Protein 3QP1 (pdb70)

Nearest PDB structures (foldseek):
  3qp1-assembly1_A  TM=1.006E+00  e=4.972E-38  Chromobacterium violaceum
  3qp5-assembly1_A  TM=9.896E-01  e=3.415E-33  Chromobacterium violaceum
  3qp5-assembly2_D  TM=9.762E-01  e=1.235E-32  Chromobacterium violaceum
  3qp8-assembly1_A  TM=9.718E-01  e=2.142E-32  Chromobacterium violaceum
  3qp5-assembly2_C  TM=9.720E-01  e=9.302E-32  Chromobacterium violaceum

B-factor: mean 29.39, std 9.26, range [12.84, 68.56]

Radius of gyration: 15.51 Å; Cα contacts (8 Å, |Δi|>4): 290; chains: 1; bounding box: 42×34×37 Å

InterPro domains:
  IPR000792 Transcription regulator LuxR, C-terminal [PF00196] (197-250)
  IPR000792 Transcription regulator LuxR, C-terminal [PR00038] (198-212)
  IPR000792 Transcription regulator LuxR, C-terminal [PR00038] (212-228)
  IPR000792 Transcription regulator LuxR, C-terminal [PR00038] (228-240)
  IPR000792 Transcription regulator LuxR, C-terminal [PS00622] (212-239)
  IPR000792 Transcription regulator LuxR, C-terminal [PS50043] (191-256)
  IPR000792 Transcription regulator LuxR, C-terminal [SM00421] (195-252)
  IPR000792 Transcription regulator LuxR, C-terminal [cd06170] (198-251)
  IPR005143 Transcription factor LuxR-like, autoinducer-binding domain [PF03472] (37-181)
  IPR016032 Signal transduction response regulator, C-terminal effector [SSF46894] (180-255)
  IPR036388 Winged helix-like DNA-binding domain superfamily [G3DSA:1.10.10.10] (194-265)
  IPR036693 Transcription factor LuxR-like, autoinducer-binding domain superfamily [G3DSA:3.30.450.80] (5-187)
  IPR036693 Transcription factor LuxR-like, autoinducer-binding domain superfamily [SSF75516] (22-187)

Organism: Chromobacterium violaceum (NCBI:txid536)

Sequence (178 aa):
MRPLPAGLTASQQWTLLEWIHMAGHIETENELKAFLDQVLSQAPSERLLLALGRLNNQNQIQRLERVLNVSYPSDWLDQYMKENYAQHDPILRIHLGQGPVMWEERFNRAKGAEEKRFIAEATQNGMGSGITFSAASERNNIGSILSIAGREPGRNAALVAMLNCLTPHLHQAAIRVA

Solvent-accessible surface area: 9533 Å² total; per-residue (Å²): 225,60,112,123,29,105,79,18,76,85,78,51,100,152,25,8,98,82,6,41,120,81,0,47,118,7,99,61,94,125,78,5,73,61,7,0,63,90,1,29,81,103,14,61,17,146,70,0,14,4,3,4,0,74,5,44,150,114,33,36,23,126,145,63,62,112,70,22,42,18,33,25,43,76,116,9,32,91,49,26,134,169,88,78,20,30,103,50,11,12,10,24,94,3,70,1,39,146,29,53,13,59,10,76,110,82,16,130,189,21,183,29,76,80,36,120,149,6,28,58,50,1,78,147,48,48,4,14,14,8,1,1,0,3,4,37,23,98,184,46,53,10,0,0,5,0,4,0,4,26,139,88,0,23,156,61,83,25,8,26,30,9,1,26,8,0,0,36,66,0,5,97,0,8,36,97,28,62

CATH classification: 3.30.450.80

Secondary structure (DSSP, 8-state):
-PPPPSS--HHHHHHHHHHHHHHTT--SHHHHHHHHHHHHTTSS-SEEEEEEEEE-TTS-EEEEEEEEESSS-HHHHHHHHHTTGGGT-GGGGS-TTS--EEHHHHHHT--SHHHHHHHHHHHHTT-SSEEEEEEEETTTTEEEEEEEESSTGGG-HHHHHHHHHHHHHHHHHHHHH-

Foldseek 3Di:
DDDADPDDDPVLVVVLVVLLVQLLVFQAPVSLLVSVLVLCVVAPFQWKKKWKAFADPQQAGPGTDDIGGNGDPPVVVVCCVVVVCCVQAQVSGDRFPPAKDWQLVSLVPDDDPSNVVSLVVCVVSQQNTWIKAKDADVVRRMMMIMITGDDRRVVPVSNRSSVNVSRVSSGVSVVSHD

Structure (mmCIF, N/CA/C/O backbone):
data_3QP1
#
_entry.id   3QP1
#
_cell.length_a   55.543
_cell.length_b   55.973
_cell.length_c   125.223
_cell.angle_alpha   90.00
_cell.angle_beta   90.00
_cell.angle_gamma   90.00
#
_symmetry.space_group_name_H-M   'I 2 2 2'
#
loop_
_entity.id
_entity.type
_entity.pdbx_description
1 polymer 'CviR transcriptional regulator'
2 non-polymer N-[(3S)-2-oxotetrahydrofuran-3-yl]hexanamide
3 water water
#
loop_
_atom_site.group_PDB
_atom_site.id
_atom_site.type_symbol
_atom_site.label_atom_id
_atom_site.label_alt_id
_atom_site.label_comp_id
_atom_site.label_asym_id
_atom_site.label_entity_id
_atom_site.label_seq_id
_atom_site.pdbx_PDB_ins_code
_atom_site.Cartn_x
_atom_site.Cartn_y
_atom_site.Cartn_z
_atom_site.occupancy
_atom_site.B_iso_or_equiv
_atom_site.auth_seq_id
_atom_site.auth_comp_id
_atom_site.auth_asym_id
_atom_site.auth_atom_id
_atom_site.pdbx_PDB_model_num
ATOM 1 N N . MET A 1 4 ? 10.706 35.789 43.581 1.00 30.63 9 MET A N 1
ATOM 2 C CA . MET A 1 4 ? 9.921 34.915 42.658 1.00 30.06 9 MET A CA 1
ATOM 3 C C . MET A 1 4 ? 10.695 34.605 41.391 1.00 29.00 9 MET A C 1
ATOM 4 O O . MET A 1 4 ? 10.991 35.503 40.584 1.00 28.96 9 MET A O 1
ATOM 9 N N . ARG A 1 5 ? 11.028 33.328 41.215 1.00 27.40 10 ARG A N 1
ATOM 10 C CA . ARG A 1 5 ? 11.766 32.902 40.039 1.00 26.88 10 ARG A CA 1
ATOM 11 C C . ARG A 1 5 ? 10.904 33.070 38.772 1.00 27.48 10 ARG A C 1
ATOM 12 O O . ARG A 1 5 ? 9.697 32.805 38.771 1.00 26.83 10 ARG A O 1
ATOM 20 N N . PRO A 1 6 ? 11.522 33.543 37.685 1.00 28.09 11 PRO A N 1
ATOM 21 C CA . PRO A 1 6 ? 10.777 33.772 36.453 1.00 28.84 11 PRO A CA 1
ATOM 22 C C . PRO A 1 6 ? 10.289 32.467 35.824 1.00 28.03 11 PRO A C 1
ATOM 23 O O . PRO A 1 6 ? 10.962 31.437 35.917 1.00 28.45 11 PRO A O 1
ATOM 27 N N . LEU A 1 7 ? 9.114 32.515 35.206 1.00 28.14 12 LEU A N 1
ATOM 28 C CA . LEU A 1 7 ? 8.614 31.379 34.429 1.00 28.24 12 LEU A CA 1
ATOM 29 C C . LEU A 1 7 ? 9.508 31.150 33.221 1.00 29.58 12 LEU A C 1
ATOM 30 O O . LEU A 1 7 ? 10.129 32.101 32.737 1.00 30.75 12 LEU A O 1
ATOM 35 N N . PRO A 1 8 ? 9.584 29.895 32.741 1.00 29.47 13 PRO A N 1
ATOM 36 C CA . PRO A 1 8 ? 10.485 29.501 31.652 1.00 30.89 13 PRO A CA 1
ATOM 37 C C . PRO A 1 8 ? 10.076 30.096 30.320 1.00 32.06 13 PRO A C 1
ATOM 38 O O . PRO A 1 8 ? 8.893 30.243 30.051 1.00 31.96 13 PRO A O 1
ATOM 42 N N . ALA A 1 9 ? 11.056 30.427 29.486 1.00 34.18 14 ALA A N 1
ATOM 43 C CA . ALA A 1 9 ? 10.757 30.747 28.096 1.00 35.40 14 ALA A CA 1
ATOM 44 C C . ALA A 1 9 ? 10.928 29.491 27.242 1.00 35.69 14 ALA A C 1
ATOM 45 O O . ALA A 1 9 ? 11.672 28.570 27.603 1.00 36.51 14 ALA A O 1
ATOM 47 N N . GLY A 1 10 ? 10.218 29.453 26.118 1.00 36.28 15 GLY A N 1
ATOM 48 C CA . GLY A 1 10 ? 10.428 28.416 25.120 1.00 35.93 15 GLY A CA 1
ATOM 49 C C . GLY A 1 10 ? 9.684 27.111 25.329 1.00 34.80 15 GLY A C 1
ATOM 50 O O . GLY A 1 10 ? 9.914 26.149 24.606 1.00 35.50 15 GLY A O 1
ATOM 51 N N . LEU A 1 11 ? 8.778 27.071 26.301 1.00 32.64 16 LEU A N 1
ATOM 52 C CA . LEU A 1 11 ? 7.930 25.893 26.475 1.00 31.71 16 LEU A CA 1
ATOM 53 C C . LEU A 1 11 ? 6.930 25.764 25.324 1.00 31.58 16 LEU A C 1
ATOM 54 O O . LEU A 1 11 ? 6.400 26.762 24.828 1.00 31.60 16 LEU A O 1
ATOM 59 N N . THR A 1 12 ? 6.657 24.535 24.903 1.00 31.22 17 THR A N 1
ATOM 60 C CA . THR A 1 12 ? 5.557 24.293 23.964 1.00 30.47 17 THR A CA 1
ATOM 61 C C . THR A 1 12 ? 4.249 24.483 24.706 1.00 29.39 17 THR A C 1
ATOM 62 O O . THR A 1 12 ? 4.250 24.475 25.923 1.00 27.73 17 THR A O 1
ATOM 66 N N . ALA A 1 13 ? 3.137 24.646 23.989 1.00 28.44 18 ALA A N 1
ATOM 67 C CA . ALA A 1 13 ? 1.810 24.745 24.597 1.00 28.33 18 ALA A CA 1
ATOM 68 C C . ALA A 1 13 ? 1.502 23.570 25.517 1.00 27.55 18 ALA A C 1
ATOM 69 O O . ALA A 1 13 ? 0.820 23.729 26.523 1.00 27.80 18 ALA A O 1
ATOM 71 N N . SER A 1 14 ? 1.983 22.382 25.154 1.00 28.27 19 SER A N 1
ATOM 72 C CA . SER A 1 14 ? 1.761 21.198 25.970 1.00 27.94 19 SER A CA 1
ATOM 73 C C . SER A 1 14 ? 2.528 21.299 27.287 1.00 26.85 19 SER A C 1
ATOM 74 O O . SER A 1 14 ? 1.986 20.956 28.334 1.00 25.79 19 SER A O 1
ATOM 77 N N . GLN A 1 15 ? 3.779 21.760 27.207 1.00 25.75 20 GLN A N 1
ATOM 78 C CA . GLN A 1 15 ? 4.637 21.901 28.389 1.00 25.81 20 GLN A CA 1
ATOM 79 C C . GLN A 1 15 ? 4.094 23.011 29.270 1.00 24.33 20 GLN A C 1
ATOM 80 O O . GLN A 1 15 ? 4.076 22.868 30.500 1.00 23.41 20 GLN A O 1
ATOM 86 N N . GLN A 1 16 ? 3.638 24.100 28.649 1.00 24.12 21 GLN A N 1
ATOM 87 C CA . GLN A 1 16 ? 3.021 25.213 29.388 1.00 24.04 21 GLN A CA 1
ATOM 88 C C . GLN A 1 16 ? 1.792 24.718 30.141 1.00 23.96 21 GLN A C 1
ATOM 89 O O . GLN A 1 16 ? 1.566 25.046 31.315 1.00 22.77 21 GLN A O 1
ATOM 95 N N . TRP A 1 17 ? 0.976 23.912 29.474 1.00 23.30 22 TRP A N 1
ATOM 96 C CA . TRP A 1 17 ? -0.206 23.368 30.121 1.00 24.08 22 TRP A CA 1
ATOM 97 C C . TRP A 1 17 ? 0.140 22.423 31.275 1.00 22.43 22 TRP A C 1
ATOM 98 O O . TRP A 1 17 ? -0.504 22.447 32.330 1.00 21.83 22 TRP A O 1
ATOM 109 N N . THR A 1 18 ? 1.133 21.560 31.075 1.00 22.16 23 THR A N 1
ATOM 110 C CA . THR A 1 18 ? 1.598 20.681 32.142 1.00 20.88 23 THR A CA 1
ATOM 111 C C . THR A 1 18 ? 2.016 21.483 33.393 1.00 20.24 23 THR A C 1
ATOM 112 O O . THR A 1 18 ? 1.585 21.173 34.499 1.00 20.41 23 THR A O 1
ATOM 116 N N . LEU A 1 19 ? 2.815 22.522 33.170 1.00 20.19 24 LEU A N 1
ATOM 117 C CA . LEU A 1 19 ? 3.278 23.365 34.268 1.00 18.73 24 LEU A CA 1
ATOM 118 C C . LEU A 1 19 ? 2.093 24.045 34.960 1.00 17.97 24 LEU A C 1
ATOM 119 O O . LEU A 1 19 ? 2.034 24.116 36.197 1.00 17.82 24 LEU A O 1
ATOM 124 N N . LEU A 1 20 ? 1.160 24.565 34.173 1.00 18.55 25 LEU A N 1
ATOM 125 C CA . LEU A 1 20 ? -0.021 25.166 34.741 1.00 18.28 25 LEU A CA 1
ATOM 126 C C . LEU A 1 20 ? -0.804 24.149 35.586 1.00 18.14 25 LEU A C 1
ATOM 127 O O . LEU A 1 20 ? -1.197 24.441 36.702 1.00 16.66 25 LEU A O 1
ATOM 132 N N . GLU A 1 21 ? -1.023 22.936 35.054 1.00 17.81 26 GLU A N 1
ATOM 133 C CA . GLU A 1 21 ? -1.695 21.888 35.815 1.00 19.30 26 GLU A CA 1
ATOM 134 C C . GLU A 1 21 ? -0.944 21.587 37.108 1.00 18.07 26 GLU A C 1
ATOM 135 O O . GLU A 1 21 ? -1.557 21.391 38.144 1.00 18.59 26 GLU A O 1
ATOM 141 N N . TRP A 1 22 ? 0.380 21.483 37.020 1.00 17.63 27 TRP A N 1
ATOM 142 C CA . TRP A 1 22 ? 1.199 21.177 38.203 1.00 18.19 27 TRP A CA 1
ATOM 143 C C . TRP A 1 22 ? 1.061 22.252 39.280 1.00 16.49 27 TRP A C 1
ATOM 144 O O . TRP A 1 22 ? 0.827 21.942 40.439 1.00 16.89 27 TRP A O 1
ATOM 155 N N . ILE A 1 23 ? 1.178 23.531 38.914 1.00 16.24 28 ILE A N 1
ATOM 156 C CA . ILE A 1 23 ? 1.108 24.553 39.951 1.00 16.19 28 ILE A CA 1
ATOM 157 C C . ILE A 1 23 ? -0.323 24.681 40.475 1.00 16.10 28 ILE A C 1
ATOM 158 O O . ILE A 1 23 ? -0.541 24.906 41.662 1.00 16.17 28 ILE A O 1
ATOM 163 N N . HIS A 1 24 ? -1.307 24.487 39.593 1.00 15.98 29 HIS A N 1
ATOM 164 C CA . HIS A 1 24 ? -2.685 24.506 40.033 1.00 16.44 29 HIS A CA 1
ATOM 165 C C . HIS A 1 24 ? -2.934 23.392 41.029 1.00 16.70 29 HIS A C 1
ATOM 166 O O . HIS A 1 24 ? -3.502 23.635 42.081 1.00 17.50 29 HIS A O 1
ATOM 173 N N . MET A 1 25 ? -2.491 22.163 40.705 1.00 17.20 30 MET A N 1
ATOM 174 C CA . MET A 1 25 ? -2.676 21.025 41.587 1.00 20.56 30 MET A CA 1
ATOM 175 C C . MET A 1 25 ? -1.931 21.239 42.910 1.00 18.56 30 MET A C 1
ATOM 176 O O . MET A 1 25 ? -2.461 20.969 43.986 1.00 18.99 30 MET A O 1
ATOM 181 N N . ALA A 1 26 ? -0.716 21.760 42.808 1.00 17.94 31 ALA A N 1
ATOM 182 C CA . ALA A 1 26 ? 0.109 21.929 44.018 1.00 18.11 31 ALA A CA 1
ATOM 183 C C . ALA A 1 26 ? -0.602 22.841 45.022 1.00 17.90 31 ALA A C 1
ATOM 184 O O . ALA A 1 26 ? -0.562 22.632 46.234 1.00 18.41 31 ALA A O 1
ATOM 186 N N . GLY A 1 27 ? -1.279 23.883 44.527 1.00 16.86 32 GLY A N 1
ATOM 187 C CA . GLY A 1 27 ? -1.960 24.786 45.429 1.00 17.01 32 GLY A CA 1
ATOM 188 C C . GLY A 1 27 ? -3.187 24.244 46.115 1.00 17.36 32 GLY A C 1
ATOM 189 O O . GLY A 1 27 ? -3.760 24.926 46.962 1.00 19.37 32 GLY A O 1
ATOM 190 N N . HIS A 1 28 ? -3.594 23.028 45.736 1.00 18.86 33 HIS A N 1
ATOM 191 C CA . HIS A 1 28 ? -4.731 22.354 46.363 1.00 19.92 33 HIS A CA 1
ATOM 192 C C . HIS A 1 28 ? -4.302 21.227 47.310 1.00 21.89 33 HIS A C 1
ATOM 193 O O . HIS A 1 28 ? -5.151 20.601 47.945 1.00 23.99 33 HIS A O 1
ATOM 200 N N . ILE A 1 29 ? -2.999 21.002 47.422 1.00 22.78 34 ILE A N 1
ATOM 201 C CA . ILE A 1 29 ? -2.491 19.954 48.298 1.00 24.67 34 ILE A CA 1
ATOM 202 C C . ILE A 1 29 ? -2.597 20.348 49.755 1.00 26.18 34 ILE A C 1
ATOM 203 O O . ILE A 1 29 ? -2.103 21.408 50.166 1.00 25.83 34 ILE A O 1
ATOM 208 N N . GLU A 1 30 ? -3.242 19.474 50.533 1.00 29.12 35 GLU A N 1
ATOM 209 C CA . GLU A 1 30 ? -3.468 19.718 51.950 1.00 32.12 35 GLU A CA 1
ATOM 210 C C . GLU A 1 30 ? -2.912 18.610 52.842 1.00 33.40 35 GLU A C 1
ATOM 211 O O . GLU A 1 30 ? -2.621 18.861 54.014 1.00 34.83 35 GLU A O 1
ATOM 217 N N . THR A 1 31 ? -2.756 17.408 52.285 1.00 34.74 36 THR A N 1
ATOM 218 C CA . THR A 1 31 ? -2.328 16.237 53.058 1.00 35.93 36 THR A CA 1
ATOM 219 C C . THR A 1 31 ? -1.082 15.554 52.502 1.00 36.19 36 THR A C 1
ATOM 220 O O . THR A 1 31 ? -0.762 15.687 51.322 1.00 35.94 36 THR A O 1
ATOM 224 N N . GLU A 1 32 ? -0.391 14.798 53.359 1.00 36.69 37 GLU A N 1
ATOM 225 C CA . GLU A 1 32 ? 0.783 14.035 52.941 1.00 37.74 37 GLU A CA 1
ATOM 226 C C . GLU A 1 32 ? 0.416 13.039 51.845 1.00 37.58 37 GLU A C 1
ATOM 227 O O . GLU A 1 32 ? 1.175 12.852 50.893 1.00 37.26 37 GLU A O 1
ATOM 233 N N . ASN A 1 33 ? -0.751 12.410 51.995 1.00 38.68 38 ASN A N 1
ATOM 234 C CA . ASN A 1 33 ? -1.314 11.522 50.977 1.00 39.48 38 ASN A CA 1
ATOM 235 C C . ASN A 1 33 ? -1.408 12.195 49.601 1.00 38.51 38 ASN A C 1
ATOM 236 O O . ASN A 1 33 ? -0.909 11.660 48.606 1.00 38.74 38 ASN A O 1
ATOM 241 N N . GLU A 1 34 ? -2.044 13.365 49.566 1.00 37.48 39 GLU A N 1
ATOM 242 C CA . GLU A 1 34 ? -2.182 14.162 48.342 1.00 36.22 39 GLU A CA 1
ATOM 243 C C . GLU A 1 34 ? -0.819 14.586 47.797 1.00 34.27 39 GLU A C 1
ATOM 244 O O . GLU A 1 34 ? -0.596 14.571 46.584 1.00 33.86 39 GLU A O 1
ATOM 250 N N . LEU A 1 35 ? 0.093 14.941 48.698 1.00 32.83 40 LEU A N 1
ATOM 251 C CA . LEU A 1 35 ? 1.423 15.372 48.298 1.00 31.15 40 LEU A CA 1
ATOM 252 C C . LEU A 1 35 ? 2.205 14.242 47.627 1.00 30.73 40 LEU A C 1
ATOM 253 O O . LEU A 1 35 ? 2.829 14.432 46.588 1.00 28.47 40 LEU A O 1
ATOM 258 N N . LYS A 1 36 ? 2.181 13.054 48.236 1.00 31.96 41 LYS A N 1
ATOM 259 C CA . LYS A 1 36 ? 2.818 11.897 47.629 1.00 33.17 41 LYS A CA 1
ATOM 260 C C . LYS A 1 36 ? 2.181 11.533 46.289 1.00 32.85 41 LYS A C 1
ATOM 261 O O . LYS A 1 36 ? 2.892 11.264 45.316 1.00 33.78 41 LYS A O 1
ATOM 267 N N . ALA A 1 37 ? 0.852 11.530 46.245 1.00 33.19 42 ALA A N 1
ATOM 268 C CA . ALA A 1 37 ? 0.125 11.208 45.010 1.00 32.97 42 ALA A CA 1
ATOM 269 C C . ALA A 1 37 ? 0.475 12.192 43.894 1.00 31.89 42 ALA A C 1
ATOM 270 O O . ALA A 1 37 ? 0.630 11.807 42.732 1.00 32.68 42 ALA A O 1
ATOM 272 N N . PHE A 1 38 ? 0.634 13.463 44.252 1.00 30.37 43 PHE A N 1
ATOM 273 C CA . PHE A 1 38 ? 0.973 14.455 43.253 1.00 28.98 43 PHE A CA 1
ATOM 274 C C . PHE A 1 38 ? 2.401 14.272 42.759 1.00 28.10 43 PHE A C 1
ATOM 275 O O . PHE A 1 38 ? 2.657 14.389 41.574 1.00 28.23 43 PHE A O 1
ATOM 283 N N . LEU A 1 39 ? 3.326 13.975 43.672 1.00 27.84 44 LEU A N 1
ATOM 284 C CA . LEU A 1 39 ? 4.714 13.767 43.294 1.00 28.28 44 LEU A CA 1
ATOM 285 C C . LEU A 1 39 ? 4.881 12.523 42.406 1.00 29.54 44 LEU A C 1
ATOM 286 O O . LEU A 1 39 ? 5.725 12.510 41.519 1.00 29.31 44 LEU A O 1
ATOM 291 N N . ASP A 1 40 ? 4.037 11.521 42.638 1.00 31.76 45 ASP A N 1
ATOM 292 C CA . ASP A 1 40 ? 3.977 10.317 41.797 1.00 34.12 45 ASP A CA 1
ATOM 293 C C . ASP A 1 40 ? 3.604 10.720 40.367 1.00 34.48 45 ASP A C 1
ATOM 294 O O . ASP A 1 40 ? 4.198 10.252 39.397 1.00 34.96 45 ASP A O 1
ATOM 299 N N . GLN A 1 41 ? 2.630 11.620 40.262 1.00 34.71 46 GLN A N 1
ATOM 300 C CA . GLN A 1 41 ? 2.184 12.181 38.981 1.00 35.55 46 GLN A CA 1
ATOM 301 C C . GLN A 1 41 ? 3.297 12.953 38.257 1.00 34.48 46 GLN A C 1
ATOM 302 O O . GLN A 1 41 ? 3.524 12.757 37.064 1.00 34.97 46 GLN A O 1
ATOM 308 N N . VAL A 1 42 ? 3.990 13.834 38.983 1.00 32.93 47 VAL A N 1
ATOM 309 C CA . VAL A 1 42 ? 5.107 14.583 38.417 1.00 32.54 47 VAL A CA 1
ATOM 310 C C . VAL A 1 42 ? 6.220 13.634 37.951 1.00 33.69 47 VAL A C 1
ATOM 311 O O . VAL A 1 42 ? 6.781 13.814 36.872 1.00 33.85 47 VAL A O 1
ATOM 315 N N . LEU A 1 43 ? 6.526 12.647 38.788 1.00 34.39 48 LEU A N 1
ATOM 316 C CA . LEU A 1 43 ? 7.534 11.633 38.487 1.00 35.89 48 LEU A CA 1
ATOM 317 C C . LEU A 1 43 ? 7.236 10.940 37.156 1.00 37.06 48 LEU A C 1
ATOM 318 O O . LEU A 1 43 ? 8.148 10.697 36.358 1.00 37.10 48 LEU A O 1
ATOM 323 N N . SER A 1 44 ? 5.955 10.659 36.923 1.00 38.00 49 SER A N 1
ATOM 324 C CA . SER A 1 44 ? 5.495 9.981 35.700 1.00 39.56 49 SER A CA 1
ATOM 325 C C . SER A 1 44 ? 5.767 10.759 34.402 1.00 39.97 49 SER A C 1
ATOM 326 O O . SER A 1 44 ? 5.569 10.228 33.303 1.00 40.42 49 SER A O 1
ATOM 329 N N . GLN A 1 45 ? 6.217 12.010 34.534 1.00 39.60 50 GLN A N 1
ATOM 330 C CA . GLN A 1 45 ? 6.547 12.873 33.396 1.00 40.17 50 GLN A CA 1
ATOM 331 C C . GLN A 1 45 ? 8.048 13.157 33.193 1.00 40.13 50 GLN A C 1
ATOM 332 O O . GLN A 1 45 ? 8.425 13.903 32.277 1.00 40.48 50 GLN A O 1
ATOM 338 N N . ALA A 1 46 ? 8.898 12.583 34.047 1.00 39.82 51 ALA A N 1
ATOM 339 C CA . ALA A 1 46 ? 10.338 12.874 34.029 1.00 39.33 51 ALA A CA 1
ATOM 340 C C . ALA A 1 46 ? 11.157 11.628 33.678 1.00 39.56 51 ALA A C 1
ATOM 341 O O . ALA A 1 46 ? 10.733 10.525 34.005 1.00 40.11 51 ALA A O 1
ATOM 343 N N . PRO A 1 47 ? 12.319 11.797 32.997 1.00 39.73 52 PRO A N 1
ATOM 344 C CA . PRO A 1 47 ? 13.197 10.667 32.659 1.00 40.05 52 PRO A CA 1
ATOM 345 C C . PRO A 1 47 ? 14.060 10.258 33.852 1.00 39.23 52 PRO A C 1
ATOM 346 O O . PRO A 1 47 ? 15.295 10.263 33.794 1.00 39.47 52 PRO A O 1
ATOM 350 N N . SER A 1 48 ? 13.377 9.933 34.939 1.00 38.23 53 SER A N 1
ATOM 351 C CA . SER A 1 48 ? 13.999 9.413 36.130 1.00 37.16 53 SER A CA 1
ATOM 352 C C . SER A 1 48 ? 12.978 8.548 36.820 1.00 36.19 53 SER A C 1
ATOM 353 O O . SER A 1 48 ? 11.781 8.631 36.550 1.00 36.18 53 SER A O 1
ATOM 356 N N . GLU A 1 49 ? 13.448 7.726 37.731 1.00 35.68 54 GLU A N 1
ATOM 357 C CA . GLU A 1 49 ? 12.536 6.952 38.536 1.00 35.37 54 GLU A CA 1
ATOM 358 C C . GLU A 1 49 ? 12.735 7.258 40.016 1.00 32.42 54 GLU A C 1
ATOM 359 O O . GLU A 1 49 ? 12.098 6.619 40.855 1.00 33.03 54 GLU A O 1
ATOM 365 N N . ARG A 1 50 ? 13.615 8.222 40.338 1.00 28.40 55 ARG A N 1
ATOM 366 C CA . ARG A 1 50 ? 14.020 8.435 41.743 1.00 24.80 55 ARG A CA 1
ATOM 367 C C . ARG A 1 50 ? 13.864 9.874 42.212 1.00 23.27 55 ARG A C 1
ATOM 368 O O . ARG A 1 50 ? 14.632 10.766 41.834 1.00 23.12 55 ARG A O 1
ATOM 376 N N . LEU A 1 51 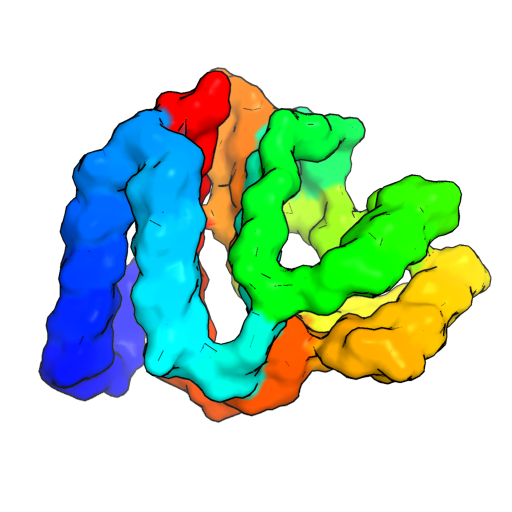? 12.869 10.074 43.062 1.00 21.32 56 LEU A N 1
ATOM 377 C CA . LEU A 1 51 ? 12.496 11.427 43.515 1.00 19.71 56 LEU A CA 1
ATOM 378 C C . LEU A 1 51 ? 12.324 11.466 45.030 1.00 19.54 56 LEU A C 1
ATOM 379 O O . LEU A 1 51 ? 11.797 10.548 45.638 1.00 20.01 56 LEU A O 1
ATOM 384 N N . LEU A 1 52 ? 12.751 12.564 45.643 1.00 19.04 57 LEU A N 1
ATOM 385 C CA . LEU A 1 52 ? 12.567 12.748 47.077 1.00 18.20 57 LEU A CA 1
ATOM 386 C C . LEU A 1 52 ? 12.347 14.227 47.361 1.00 18.22 57 LEU A C 1
ATOM 387 O O . LEU A 1 52 ? 12.956 15.079 46.722 1.00 17.72 57 LEU A O 1
ATOM 392 N N . LEU A 1 53 ? 11.450 14.525 48.303 1.00 17.93 58 LEU A N 1
ATOM 393 C CA . LEU A 1 53 ? 11.216 15.911 48.754 1.00 18.54 58 LEU A CA 1
ATOM 394 C C . LEU A 1 53 ? 11.569 15.987 50.227 1.00 18.08 58 LEU A C 1
ATOM 395 O O . LEU A 1 53 ? 11.222 15.090 50.983 1.00 19.56 58 LEU A O 1
ATOM 400 N N . ALA A 1 54 ? 12.282 17.033 50.637 1.00 17.32 59 ALA A N 1
ATOM 401 C CA . ALA A 1 54 ? 12.558 17.228 52.065 1.00 17.56 59 ALA A CA 1
ATOM 402 C C . ALA A 1 54 ? 12.282 18.648 52.489 1.00 18.08 59 ALA A C 1
ATOM 403 O O . ALA A 1 54 ? 12.456 19.583 51.706 1.00 18.76 59 ALA A O 1
ATOM 405 N N . LEU A 1 55 ? 11.851 18.793 53.742 1.00 19.30 60 LEU A N 1
ATOM 406 C CA . LEU A 1 55 ? 11.609 20.106 54.345 1.00 19.99 60 LEU A CA 1
ATOM 407 C C . LEU A 1 55 ? 12.537 20.279 55.531 1.00 19.60 60 LEU A C 1
ATOM 408 O O . LEU A 1 55 ? 12.731 19.358 56.314 1.00 20.62 60 LEU A O 1
ATOM 413 N N . GLY A 1 56 ? 13.128 21.463 55.658 1.00 19.07 61 GLY A N 1
ATOM 414 C CA . GLY A 1 56 ? 14.155 21.664 56.674 1.00 19.94 61 GLY A CA 1
ATOM 415 C C . GLY A 1 56 ? 14.103 23.056 57.294 1.00 18.73 61 GLY A C 1
ATOM 416 O O . GLY A 1 56 ? 13.693 24.023 56.662 1.00 19.45 61 GLY A O 1
ATOM 417 N N . ARG A 1 57 ? 14.512 23.137 58.553 1.00 19.06 62 ARG A N 1
ATOM 418 C CA . ARG A 1 57 ? 14.736 24.424 59.200 1.00 19.52 62 ARG A CA 1
ATOM 419 C C . ARG A 1 57 ? 16.123 24.901 58.769 1.00 18.99 62 ARG A C 1
ATOM 420 O O . ARG A 1 57 ? 17.047 24.096 58.680 1.00 18.57 62 ARG A O 1
ATOM 428 N N . LEU A 1 58 ? 16.261 26.204 58.537 1.00 19.15 63 LEU A N 1
ATOM 429 C CA . LEU A 1 58 ? 17.492 26.717 57.922 1.00 19.49 63 LEU A CA 1
ATOM 430 C C . LEU A 1 58 ? 18.338 27.540 58.869 1.00 19.70 63 LEU A C 1
ATOM 431 O O . LEU A 1 58 ? 17.818 28.142 59.818 1.00 21.06 63 LEU A O 1
ATOM 436 N N . ASN A 1 59 ? 19.640 27.580 58.578 1.00 19.51 64 ASN A N 1
ATOM 437 C CA . ASN A 1 59 ? 20.530 28.505 59.287 1.00 20.80 64 ASN A CA 1
ATOM 438 C C . ASN A 1 59 ? 20.458 29.881 58.632 1.00 20.86 64 ASN A C 1
ATOM 439 O O . ASN A 1 59 ? 19.632 30.112 57.736 1.00 21.09 64 ASN A O 1
ATOM 444 N N . ASN A 1 60 ? 21.320 30.809 59.057 1.00 22.39 65 ASN A N 1
ATOM 445 C CA . ASN A 1 60 ? 21.234 32.170 58.528 1.00 23.94 65 ASN A CA 1
ATOM 446 C C . ASN A 1 60 ? 21.726 32.322 57.088 1.00 24.63 65 ASN A C 1
ATOM 447 O O . ASN A 1 60 ? 21.543 33.384 56.469 1.00 26.25 65 ASN A O 1
ATOM 452 N N . GLN A 1 61 ? 22.286 31.244 56.547 1.00 23.12 66 GLN A N 1
ATOM 453 C CA . GLN A 1 61 ? 22.764 31.218 55.164 1.00 23.06 66 GLN A CA 1
ATOM 454 C C . GLN A 1 61 ? 21.854 30.337 54.308 1.00 22.12 66 GLN A C 1
ATOM 455 O O . GLN A 1 61 ? 22.244 29.907 53.232 1.00 21.10 66 GLN A O 1
ATOM 461 N N . ASN A 1 62 ? 20.650 30.064 54.803 1.00 20.38 67 ASN A N 1
ATOM 462 C CA . ASN A 1 62 ? 19.646 29.298 54.057 1.00 20.05 67 ASN A CA 1
ATOM 463 C C . ASN A 1 62 ? 20.067 27.843 53.786 1.00 19.25 67 ASN A C 1
ATOM 464 O O . ASN A 1 62 ? 19.584 27.224 52.852 1.00 18.95 67 ASN A O 1
ATOM 469 N N . GLN A 1 63 ? 20.952 27.302 54.617 1.00 19.05 68 GLN A N 1
ATOM 470 C CA . GLN A 1 63 ? 21.279 25.882 54.545 1.00 18.90 68 GLN A CA 1
ATOM 471 C C . GLN A 1 63 ? 20.455 25.124 55.567 1.00 18.98 68 GLN A C 1
ATOM 472 O O . GLN A 1 63 ? 20.145 25.646 56.646 1.00 19.60 68 GLN A O 1
ATOM 478 N N . ILE A 1 64 ? 20.097 23.889 55.243 1.00 19.60 69 ILE A N 1
ATOM 479 C CA . ILE A 1 64 ? 19.325 23.058 56.169 1.00 19.68 69 ILE A CA 1
ATOM 480 C C . ILE A 1 64 ? 20.148 22.763 57.423 1.00 20.71 69 ILE A C 1
ATOM 481 O O . ILE A 1 64 ? 21.275 22.249 57.321 1.00 21.76 69 ILE A O 1
ATOM 486 N N . GLN A 1 65 ? 19.604 23.102 58.592 1.00 21.49 70 GLN A N 1
ATOM 487 C CA . GLN A 1 65 ? 20.274 22.768 59.856 1.00 23.50 70 GLN A CA 1
ATOM 488 C C . GLN A 1 65 ? 19.558 21.633 60.574 1.00 24.29 70 GLN A C 1
ATOM 489 O O . GLN A 1 65 ? 20.142 20.966 61.432 1.00 24.44 70 GLN A O 1
ATOM 495 N N . ARG A 1 66 ? 18.292 21.413 60.220 1.00 24.86 71 ARG A N 1
ATOM 496 C CA . ARG A 1 66 ? 17.506 20.325 60.791 1.00 26.99 71 ARG A CA 1
ATOM 497 C C . ARG A 1 66 ? 16.491 19.856 59.767 1.00 25.93 71 ARG A C 1
ATOM 498 O O . ARG A 1 66 ? 15.794 20.667 59.194 1.00 24.68 71 ARG A O 1
ATOM 506 N N . LEU A 1 67 ? 16.414 18.547 59.535 1.00 27.16 72 LEU A N 1
ATOM 507 C CA . LEU A 1 67 ? 15.374 17.996 58.657 1.00 28.14 72 LEU A CA 1
ATOM 508 C C . LEU A 1 67 ? 14.058 17.850 59.418 1.00 28.59 72 LEU A C 1
ATOM 509 O O . LEU A 1 67 ? 14.020 17.258 60.509 1.00 30.65 72 LEU A O 1
ATOM 514 N N . GLU A 1 68 ? 12.994 18.423 58.873 1.00 28.58 73 GLU A N 1
ATOM 515 C CA . GLU A 1 68 ? 11.669 18.406 59.516 1.00 29.21 73 GLU A CA 1
ATOM 516 C C . GLU A 1 68 ? 10.812 17.269 58.965 1.00 28.57 73 GLU A C 1
ATOM 517 O O . GLU A 1 68 ? 10.037 16.649 59.699 1.00 29.09 73 GLU A O 1
ATOM 523 N N . ARG A 1 69 ? 10.926 17.023 57.661 1.00 26.17 74 ARG A N 1
ATOM 524 C CA . ARG A 1 69 ? 10.114 15.999 56.992 1.00 25.99 74 ARG A CA 1
ATOM 525 C C . ARG A 1 69 ? 10.904 15.502 55.794 1.00 24.50 74 ARG A C 1
ATOM 526 O O . ARG A 1 69 ? 11.472 16.301 55.062 1.00 23.93 74 ARG A O 1
ATOM 534 N N . VAL A 1 70 ? 10.967 14.187 55.611 1.00 23.45 75 VAL A N 1
ATOM 535 C CA . VAL A 1 70 ? 11.549 13.605 54.401 1.00 23.81 75 VAL A CA 1
ATOM 536 C C . VAL A 1 70 ? 10.462 12.789 53.754 1.00 24.41 75 VAL A C 1
ATOM 537 O O . VAL A 1 70 ? 9.976 11.822 54.349 1.00 25.55 75 VAL A O 1
ATOM 541 N N . LEU A 1 71 ? 10.054 13.197 52.560 1.00 23.83 76 LEU A N 1
ATOM 542 C CA . LEU A 1 71 ? 9.046 12.444 51.839 1.00 24.40 76 LEU A CA 1
ATOM 543 C C . LEU A 1 71 ? 9.689 11.702 50.686 1.00 24.44 76 LEU A C 1
ATOM 544 O O . LEU A 1 71 ? 9.958 12.279 49.635 1.00 23.36 76 LEU A O 1
ATOM 549 N N . ASN A 1 72 ? 9.927 10.415 50.889 1.00 25.48 77 ASN A N 1
ATOM 550 C CA . ASN A 1 72 ? 10.525 9.619 49.846 1.00 26.43 77 ASN A CA 1
ATOM 551 C C . ASN A 1 72 ? 9.444 9.234 48.868 1.00 27.87 77 ASN A C 1
ATOM 552 O O . ASN A 1 72 ? 8.410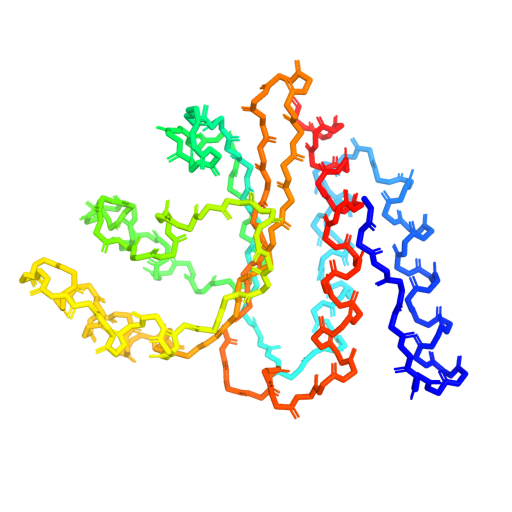 8.672 49.249 1.00 30.44 77 ASN A O 1
ATOM 557 N N . VAL A 1 73 ? 9.657 9.558 47.608 1.00 27.13 78 VAL A N 1
ATOM 558 C CA . VAL A 1 73 ? 8.703 9.154 46.607 1.00 27.82 78 VAL A CA 1
ATOM 559 C C . VAL A 1 73 ? 9.171 7.865 45.948 1.00 28.33 78 VAL A C 1
ATOM 560 O O . VAL A 1 73 ? 8.396 6.911 45.847 1.00 29.77 78 VAL A O 1
ATOM 564 N N . SER A 1 74 ? 10.438 7.827 45.531 1.00 27.23 79 SER A N 1
ATOM 565 C CA . SER A 1 74 ? 10.967 6.672 44.800 1.00 27.94 79 SER A CA 1
ATOM 566 C C . SER A 1 74 ? 12.487 6.462 44.894 1.00 27.10 79 SER A C 1
ATOM 567 O O . SER A 1 74 ? 13.063 5.771 44.051 1.00 28.09 79 SER A O 1
ATOM 570 N N . TYR A 1 75 ? 13.146 7.046 45.897 1.00 25.64 80 TYR A N 1
ATOM 571 C CA . TYR A 1 75 ? 14.506 6.602 46.222 1.00 25.68 80 TYR A CA 1
ATOM 572 C C . TYR A 1 75 ? 14.415 5.151 46.677 1.00 27.43 80 TYR A C 1
ATOM 573 O O . TYR A 1 75 ? 13.471 4.785 47.378 1.00 27.89 80 TYR A O 1
ATOM 582 N N . PRO A 1 76 ? 15.388 4.316 46.273 1.00 28.71 81 PRO A N 1
ATOM 583 C CA . PRO A 1 76 ? 15.453 2.959 46.807 1.00 29.86 81 PRO A CA 1
ATOM 584 C C . PRO A 1 76 ? 15.489 2.986 48.324 1.00 30.64 81 PRO A C 1
ATOM 585 O O . PRO A 1 76 ? 16.328 3.668 48.899 1.00 30.25 81 PRO A O 1
ATOM 589 N N . SER A 1 77 ? 14.585 2.241 48.964 1.00 32.72 82 SER A N 1
ATOM 590 C CA . SER A 1 77 ? 14.514 2.198 50.431 1.00 33.71 82 SER A CA 1
ATOM 591 C C . SER A 1 77 ? 15.835 1.740 51.069 1.00 33.59 82 SER A C 1
ATOM 592 O O . SER A 1 77 ? 16.227 2.252 52.118 1.00 33.75 82 SER A O 1
ATOM 595 N N . ASP A 1 78 ? 16.530 0.815 50.411 1.00 34.23 83 ASP A N 1
ATOM 596 C CA . ASP A 1 78 ? 17.840 0.368 50.878 1.00 34.12 83 ASP A CA 1
ATOM 597 C C . ASP A 1 78 ? 18.862 1.509 50.905 1.00 32.21 83 ASP A C 1
ATOM 598 O O . ASP A 1 78 ? 19.664 1.597 51.828 1.00 32.04 83 ASP A O 1
ATOM 603 N N . TRP A 1 79 ? 18.807 2.403 49.914 1.00 30.61 84 TRP A N 1
ATOM 604 C CA . TRP A 1 79 ? 19.703 3.556 49.895 1.00 28.63 84 TRP A CA 1
ATOM 605 C C . TRP A 1 79 ? 19.368 4.533 51.039 1.00 28.68 84 TRP A C 1
ATOM 606 O O . TRP A 1 79 ? 20.257 5.000 51.745 1.00 27.46 84 TRP A O 1
ATOM 617 N N . LEU A 1 80 ? 18.082 4.832 51.220 1.00 30.06 85 LEU A N 1
ATOM 618 C CA . LEU A 1 80 ? 17.665 5.695 52.319 1.00 31.14 85 LEU A CA 1
ATOM 619 C C . LEU A 1 80 ? 18.024 5.133 53.691 1.00 31.39 85 LEU A C 1
ATOM 620 O O . LEU A 1 80 ? 18.507 5.858 54.552 1.00 30.99 85 LEU A O 1
ATOM 625 N N . ASP A 1 81 ? 17.784 3.838 53.884 1.00 32.27 86 ASP A N 1
ATOM 626 C CA . ASP A 1 81 ? 18.197 3.152 55.103 1.00 32.91 86 ASP A CA 1
ATOM 627 C C . ASP A 1 81 ? 19.687 3.327 55.371 1.00 31.85 86 ASP A C 1
ATOM 628 O O . ASP A 1 81 ? 20.087 3.687 56.469 1.00 31.95 86 ASP A O 1
ATOM 633 N N . GLN A 1 82 ? 20.509 3.065 54.360 1.00 30.66 87 GLN A N 1
ATOM 634 C CA . GLN A 1 82 ? 21.939 3.262 54.488 1.00 29.00 87 GLN A CA 1
ATOM 635 C C . GLN A 1 82 ? 22.291 4.721 54.799 1.00 28.10 87 GLN A C 1
ATOM 636 O O . GLN A 1 82 ? 23.163 5.002 55.611 1.00 28.22 87 GLN A O 1
ATOM 642 N N . TYR A 1 83 ? 21.588 5.649 54.160 1.00 27.64 88 TYR A N 1
ATOM 643 C CA . TYR A 1 83 ? 21.855 7.075 54.296 1.00 27.42 88 TYR A CA 1
ATOM 644 C C . TYR A 1 83 ? 21.643 7.506 55.753 1.00 28.72 88 TYR A C 1
ATOM 645 O O . TYR A 1 83 ? 22.441 8.257 56.328 1.00 28.42 88 TYR A O 1
ATOM 654 N N . MET A 1 84 ? 20.568 7.003 56.338 1.00 30.49 89 MET A N 1
ATOM 655 C CA . MET A 1 84 ? 20.222 7.345 57.713 1.00 32.67 89 MET A CA 1
ATOM 656 C C . MET A 1 84 ? 21.173 6.657 58.677 1.00 33.74 89 MET A C 1
ATOM 657 O O . MET A 1 84 ? 21.779 7.308 59.528 1.00 34.68 89 MET A O 1
ATOM 662 N N . LYS A 1 85 ? 21.317 5.344 58.500 1.00 34.96 90 LYS A N 1
ATOM 663 C CA . LYS A 1 85 ? 22.154 4.484 59.341 1.00 36.03 90 LYS A CA 1
ATOM 664 C C . LYS A 1 85 ? 23.602 4.976 59.390 1.00 35.73 90 LYS A C 1
ATOM 665 O O . LYS A 1 85 ? 24.203 5.053 60.463 1.00 36.80 90 LYS A O 1
ATOM 671 N N . GLU A 1 86 ? 24.149 5.322 58.228 1.00 35.32 91 GLU A N 1
ATOM 672 C CA . GLU A 1 86 ? 25.536 5.758 58.131 1.00 34.50 91 GLU A CA 1
ATOM 673 C C . GLU A 1 86 ? 25.702 7.273 58.330 1.00 33.52 91 GLU A C 1
ATOM 674 O O . GLU A 1 86 ? 26.809 7.782 58.202 1.00 33.07 91 GLU A O 1
ATOM 680 N N . ASN A 1 87 ? 24.610 7.982 58.639 1.00 33.34 92 ASN A N 1
ATOM 681 C CA . ASN A 1 87 ? 24.659 9.437 58.916 1.00 33.17 92 ASN A CA 1
ATOM 682 C C . ASN A 1 87 ? 25.255 10.267 57.764 1.00 31.78 92 ASN A C 1
ATOM 683 O O . ASN A 1 87 ? 26.067 11.178 57.970 1.00 31.71 92 ASN A O 1
ATOM 688 N N . TYR A 1 88 ? 24.839 9.939 56.538 1.00 30.14 93 TYR A N 1
ATOM 689 C CA . TYR A 1 88 ? 25.330 10.633 55.350 1.00 28.37 93 TYR A CA 1
ATOM 690 C C . TYR A 1 88 ? 24.902 12.092 55.284 1.00 27.43 93 TYR A C 1
ATOM 691 O O . TYR A 1 88 ? 25.520 12.887 54.574 1.00 27.38 93 TYR A O 1
ATOM 700 N N . ALA A 1 89 ? 23.848 12.444 56.019 1.00 27.54 94 ALA A N 1
ATOM 701 C CA . ALA A 1 89 ? 23.401 13.841 56.082 1.00 26.69 94 ALA A CA 1
ATOM 702 C C . ALA A 1 89 ? 24.567 14.758 56.455 1.00 27.67 94 ALA A C 1
ATOM 703 O O . ALA A 1 89 ? 24.633 15.903 56.025 1.00 27.29 94 ALA A O 1
ATOM 705 N N . GLN A 1 90 ? 25.514 14.231 57.220 1.00 28.38 95 GLN A N 1
ATOM 706 C CA . GLN A 1 90 ? 26.650 15.037 57.632 1.00 30.63 95 GLN A CA 1
ATOM 707 C C . GLN A 1 90 ? 27.684 15.207 56.522 1.00 30.69 95 GLN A C 1
ATOM 708 O O . GLN A 1 90 ? 28.466 16.156 56.564 1.00 31.71 95 GLN A O 1
ATOM 714 N N . HIS A 1 91 ? 27.650 14.324 55.517 1.00 30.01 96 HIS A N 1
ATOM 715 C CA . HIS A 1 91 ? 28.686 14.278 54.468 1.00 29.82 96 HIS A CA 1
ATOM 716 C C . HIS A 1 91 ? 28.192 14.581 53.052 1.00 28.79 96 HIS A C 1
ATOM 717 O O . HIS A 1 91 ? 29.001 14.793 52.147 1.00 29.88 96 HIS A O 1
ATOM 724 N N . ASP A 1 92 ? 26.869 14.612 52.878 1.00 26.12 97 ASP A N 1
ATOM 725 C CA . ASP A 1 92 ? 26.241 14.783 51.562 1.00 24.14 97 ASP A CA 1
ATOM 726 C C . ASP A 1 92 ? 26.310 16.246 51.144 1.00 24.25 97 ASP A C 1
ATOM 727 O O . ASP A 1 92 ? 25.663 17.081 51.764 1.00 24.06 97 ASP A O 1
ATOM 732 N N . PRO A 1 93 ? 27.076 16.560 50.077 1.00 24.32 98 PRO A N 1
ATOM 733 C CA . PRO A 1 93 ? 27.221 17.936 49.591 1.00 24.39 98 PRO A CA 1
ATOM 734 C C . PRO A 1 93 ? 25.857 18.581 49.272 1.00 24.16 98 PRO A C 1
ATOM 735 O O . PRO A 1 93 ? 25.719 19.805 49.371 1.00 24.80 98 PRO A O 1
ATOM 739 N N . ILE A 1 94 ? 24.868 17.756 48.921 1.00 22.86 99 ILE A N 1
ATOM 740 C CA . ILE A 1 94 ? 23.536 18.274 48.547 1.00 22.89 99 ILE A CA 1
ATOM 741 C C . ILE A 1 94 ? 22.858 18.949 49.736 1.00 22.16 99 ILE A C 1
ATOM 742 O O . ILE A 1 94 ? 22.139 19.957 49.573 1.00 20.84 99 ILE A O 1
ATOM 747 N N . LEU A 1 95 ? 23.087 18.427 50.940 1.00 21.59 100 LEU A N 1
ATOM 748 C CA . LEU A 1 95 ? 22.484 19.037 52.133 1.00 22.16 100 LEU A CA 1
ATOM 749 C C . LEU A 1 95 ? 23.203 20.309 52.573 1.00 23.13 100 LEU A C 1
ATOM 750 O O . LEU A 1 95 ? 22.771 20.966 53.526 1.00 24.21 100 LEU A O 1
ATOM 755 N N . ARG A 1 96 ? 24.268 20.677 51.864 1.00 22.82 101 ARG A N 1
ATOM 756 C CA . ARG A 1 96 ? 24.978 21.933 52.136 1.00 23.92 101 ARG A CA 1
ATOM 757 C C . ARG A 1 96 ? 24.633 23.071 51.158 1.00 22.87 101 ARG A C 1
ATOM 758 O O . ARG A 1 96 ? 25.188 24.173 51.248 1.00 23.71 101 ARG A O 1
ATOM 766 N N . ILE A 1 97 ? 23.717 22.808 50.221 1.00 20.58 102 ILE A N 1
ATOM 767 C CA . ILE A 1 97 ? 23.279 23.840 49.284 1.00 21.20 102 ILE A CA 1
ATOM 768 C C . ILE A 1 97 ? 22.645 25.007 50.049 1.00 20.31 102 ILE A C 1
ATOM 769 O O . ILE A 1 97 ? 22.009 24.826 51.093 1.00 21.19 102 ILE A O 1
ATOM 774 N N . HIS A 1 98 ? 22.850 26.205 49.526 1.00 20.72 103 HIS A N 1
ATOM 775 C CA . HIS A 1 98 ? 22.137 27.375 49.997 1.00 20.66 103 HIS A CA 1
ATOM 776 C C . HIS A 1 98 ? 20.796 27.408 49.273 1.00 20.83 103 HIS A C 1
ATOM 777 O O . HIS A 1 98 ? 20.704 27.706 48.075 1.00 21.61 103 HIS A O 1
ATOM 784 N N . LEU A 1 99 ? 19.748 27.038 50.000 1.00 19.52 104 LEU A N 1
ATOM 785 C CA . LEU A 1 99 ? 18.428 26.889 49.379 1.00 20.87 104 LEU A CA 1
ATOM 786 C C . LEU A 1 99 ? 17.925 28.181 48.788 1.00 21.99 104 LEU A C 1
ATOM 787 O O . LEU A 1 99 ? 18.091 29.240 49.380 1.00 22.79 104 LEU A O 1
ATOM 792 N N . GLY A 1 100 ? 17.312 28.079 47.612 1.00 22.75 105 GLY A N 1
ATOM 793 C CA . GLY A 1 100 ? 16.767 29.245 46.927 1.00 25.69 105 GLY A CA 1
ATOM 794 C C . GLY A 1 100 ? 17.776 29.912 46.003 1.00 28.51 105 GLY A C 1
ATOM 795 O O . GLY A 1 100 ? 17.482 30.967 45.432 1.00 30.27 105 GLY A O 1
ATOM 796 N N . GLN A 1 101 ? 18.962 29.308 45.847 1.00 29.96 106 GLN A N 1
ATOM 797 C CA . GLN A 1 101 ? 20.042 29.889 45.021 1.00 31.79 106 GLN A CA 1
ATOM 798 C C . GLN A 1 101 ? 20.169 29.274 43.614 1.00 31.67 106 GLN A C 1
ATOM 799 O O . GLN A 1 101 ? 21.175 29.501 42.915 1.00 33.12 106 GLN A O 1
ATOM 805 N N . GLY A 1 102 ? 19.158 28.506 43.194 1.00 30.42 107 GLY A N 1
ATOM 806 C CA . GLY A 1 102 ? 19.096 27.923 41.841 1.00 28.95 107 GLY A CA 1
ATOM 807 C C . GLY A 1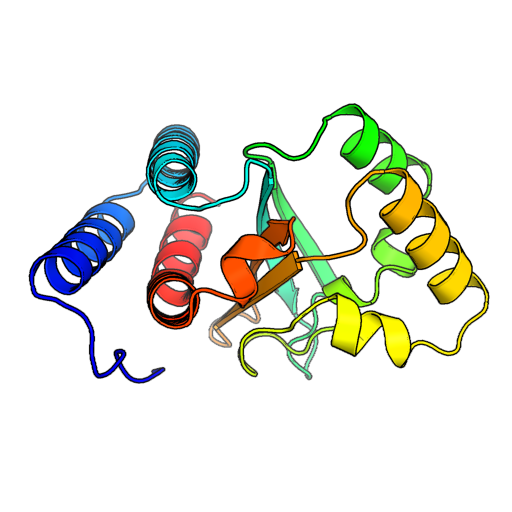 102 ? 19.315 26.400 41.842 1.00 27.44 107 GLY A C 1
ATOM 808 O O . GLY A 1 102 ? 19.833 25.874 42.833 1.00 28.02 107 GLY A O 1
ATOM 809 N N . PRO A 1 103 ? 18.930 25.693 40.747 1.00 26.66 108 PRO A N 1
ATOM 810 C CA . PRO A 1 103 ? 19.078 24.221 40.650 1.00 26.11 108 PRO A CA 1
ATOM 811 C C . PRO A 1 103 ? 20.537 23.824 40.728 1.00 25.75 108 PRO A C 1
ATOM 812 O O . PRO A 1 103 ? 21.399 24.506 40.154 1.00 27.41 108 PRO A O 1
ATOM 816 N N . VAL A 1 104 ? 20.807 22.737 41.438 1.00 23.91 109 VAL A N 1
ATOM 817 C CA . VAL A 1 104 ? 22.172 22.266 41.623 1.00 23.96 109 VAL A CA 1
ATOM 818 C C . VAL A 1 104 ? 22.314 20.904 40.964 1.00 23.85 109 VAL A C 1
ATOM 819 O O . VAL A 1 104 ? 21.588 19.965 41.280 1.00 22.29 109 VAL A O 1
ATOM 823 N N . MET A 1 105 ? 23.247 20.817 40.019 1.00 24.27 110 MET A N 1
ATOM 824 C CA . MET A 1 105 ? 23.571 19.563 39.333 1.00 24.84 110 MET A CA 1
ATOM 825 C C . MET A 1 105 ? 24.567 18.796 40.169 1.00 24.51 110 MET A C 1
ATOM 826 O O . MET A 1 105 ? 25.595 19.348 40.571 1.00 24.12 110 MET A O 1
ATOM 831 N N . TRP A 1 106 ? 24.251 17.543 40.471 1.00 23.84 111 TRP A N 1
ATOM 832 C CA . TRP A 1 106 ? 25.062 16.800 41.431 1.00 24.60 111 TRP A CA 1
ATOM 833 C C . TRP A 1 106 ? 26.486 16.544 40.932 1.00 27.00 111 TRP A C 1
ATOM 834 O O . TRP A 1 106 ? 27.435 16.736 41.686 1.00 26.78 111 TRP A O 1
ATOM 845 N N . GLU A 1 107 ? 26.621 16.125 39.679 1.00 29.44 112 GLU A N 1
ATOM 846 C CA . GLU A 1 107 ? 27.956 15.799 39.144 1.00 33.10 112 GLU A CA 1
ATOM 847 C C . GLU A 1 107 ? 28.889 17.002 39.272 1.00 33.42 112 GLU A C 1
ATOM 848 O O . GLU A 1 107 ? 30.030 16.865 39.709 1.00 34.65 112 GLU A O 1
ATOM 854 N N . GLU A 1 108 ? 28.373 18.183 38.942 1.00 34.39 113 GLU A N 1
ATO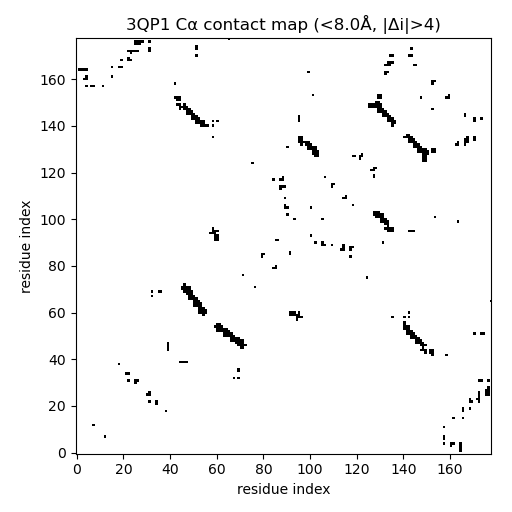M 855 C CA . GLU A 1 108 ? 29.130 19.431 39.057 1.00 36.06 113 GLU A CA 1
ATOM 856 C C . GLU A 1 108 ? 29.525 19.721 40.507 1.00 34.94 113 GLU A C 1
ATOM 857 O O . GLU A 1 108 ? 30.678 20.039 40.790 1.00 35.83 113 GLU A O 1
ATOM 863 N N . ARG A 1 109 ? 28.574 19.584 41.430 1.00 33.69 114 ARG A N 1
ATOM 864 C CA . ARG A 1 109 ? 28.856 19.777 42.844 1.00 32.98 114 ARG A CA 1
ATOM 865 C C . ARG A 1 109 ? 29.815 18.705 43.389 1.00 33.19 114 ARG A C 1
ATOM 866 O O . ARG A 1 109 ? 30.725 19.005 44.171 1.00 33.43 114 ARG A O 1
ATOM 874 N N . PHE A 1 110 ? 29.625 17.463 42.962 1.00 32.75 115 PHE A N 1
ATOM 875 C CA . PHE A 1 110 ? 30.449 16.355 43.458 1.00 33.21 115 PHE A CA 1
ATOM 876 C C . PHE A 1 110 ? 31.914 16.491 43.030 1.00 35.48 115 PHE A C 1
ATOM 877 O O . PHE A 1 110 ? 32.832 16.251 43.824 1.00 35.64 115 PHE A O 1
ATOM 885 N N . ASN A 1 111 ? 32.119 16.896 41.781 1.00 37.92 116 ASN A N 1
ATOM 886 C CA . ASN A 1 111 ? 33.465 17.071 41.229 1.00 40.73 116 ASN A CA 1
ATOM 887 C C . ASN A 1 111 ? 34.318 18.070 42.014 1.00 42.23 116 ASN A C 1
ATOM 888 O O . ASN A 1 111 ? 35.549 18.005 41.975 1.00 43.08 116 ASN A O 1
ATOM 893 N N . ARG A 1 112 ? 33.646 18.975 42.724 1.00 43.26 117 ARG A N 1
ATOM 894 C CA . ARG A 1 112 ? 34.287 20.053 43.486 1.00 45.20 117 ARG A CA 1
ATOM 895 C C . ARG A 1 112 ? 34.523 19.727 44.963 1.00 45.50 117 ARG A C 1
ATOM 896 O O . ARG A 1 112 ? 35.104 20.542 45.689 1.00 46.17 117 ARG A O 1
ATOM 904 N N . ALA A 1 113 ? 34.058 18.564 45.416 1.00 45.68 118 ALA A N 1
ATOM 905 C CA . ALA A 1 113 ? 34.240 18.152 46.812 1.00 46.13 118 ALA A CA 1
ATOM 906 C C . ALA A 1 113 ? 35.710 17.856 47.142 1.00 47.23 118 ALA A C 1
ATOM 907 O O . ALA A 1 113 ? 36.466 17.378 46.289 1.00 48.33 118 ALA A O 1
ATOM 909 N N . LYS A 1 114 ? 36.101 18.139 48.383 1.00 47.73 119 LYS A N 1
ATOM 910 C CA . LYS A 1 114 ? 37.507 18.062 48.792 1.00 48.63 119 LYS A CA 1
ATOM 911 C C . LYS A 1 114 ? 37.768 17.168 50.003 1.00 47.86 119 LYS A C 1
ATOM 912 O O . LYS A 1 114 ? 38.853 16.597 50.131 1.00 48.51 119 LYS A O 1
ATOM 918 N N . GLY A 1 115 ? 36.786 17.067 50.894 1.00 46.54 120 GLY A N 1
ATOM 919 C CA . GLY A 1 115 ? 36.933 16.291 52.123 1.00 45.33 120 GLY A CA 1
ATOM 920 C C . GLY A 1 115 ? 36.921 14.796 51.883 1.00 44.37 120 GLY A C 1
ATOM 921 O O . GLY A 1 115 ? 36.266 14.317 50.958 1.00 43.95 120 GLY A O 1
ATOM 922 N N . ALA A 1 116 ? 37.649 14.062 52.725 1.00 43.80 121 ALA A N 1
ATOM 923 C CA . ALA A 1 116 ? 37.750 12.604 52.612 1.00 42.90 121 ALA A CA 1
ATOM 924 C C . ALA A 1 116 ? 36.405 11.917 52.818 1.00 41.65 121 ALA A C 1
ATOM 925 O O . ALA A 1 116 ? 36.066 10.975 52.098 1.00 40.93 121 ALA A O 1
ATOM 927 N N . GLU A 1 117 ? 35.641 12.409 53.793 1.00 40.45 122 GLU A N 1
ATOM 928 C CA . GLU A 1 117 ? 34.326 11.852 54.104 1.00 39.39 122 GLU A CA 1
ATOM 929 C C . GLU A 1 117 ? 33.325 12.156 52.985 1.00 37.91 122 GLU A C 1
ATOM 930 O O . GLU A 1 117 ? 32.490 11.319 52.665 1.00 36.85 122 GLU A O 1
ATOM 936 N N . GLU A 1 118 ? 33.428 13.353 52.405 1.00 37.08 123 GLU A N 1
ATOM 937 C CA . GLU A 1 118 ? 32.595 13.758 51.273 1.00 36.91 123 GLU A CA 1
ATOM 938 C C . GLU A 1 118 ? 32.876 12.855 50.068 1.00 35.62 123 GLU A C 1
ATOM 939 O O . GLU A 1 118 ? 31.953 12.387 49.398 1.00 34.22 123 GLU A O 1
ATOM 945 N N . LYS A 1 119 ? 34.158 12.609 49.798 1.00 35.61 124 LYS A N 1
ATOM 946 C CA . LYS A 1 119 ? 34.553 11.754 48.680 1.00 35.53 124 LYS A CA 1
ATOM 9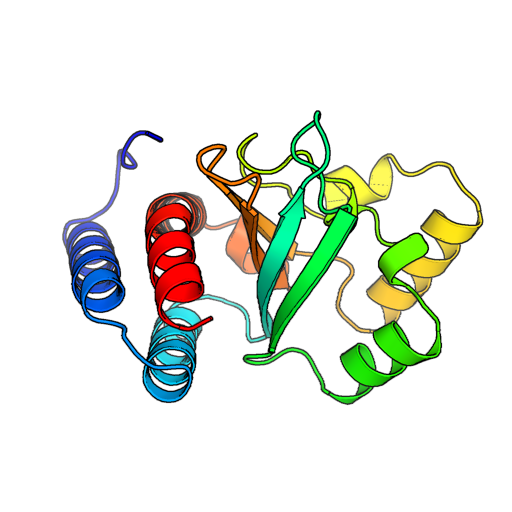47 C C . LYS A 1 119 ? 34.070 10.320 48.887 1.00 34.26 124 LYS A C 1
ATOM 948 O O . LYS A 1 119 ? 33.622 9.673 47.946 1.00 33.72 124 LYS A O 1
ATOM 954 N N . ARG A 1 120 ? 34.168 9.844 50.126 1.00 33.27 125 ARG A N 1
ATOM 955 C CA . ARG A 1 120 ? 33.642 8.542 50.524 1.00 33.22 125 ARG A CA 1
ATOM 956 C C . ARG A 1 120 ? 32.144 8.440 50.223 1.00 30.70 125 ARG A C 1
ATOM 957 O O . ARG A 1 120 ? 31.687 7.484 49.596 1.00 30.78 125 ARG A O 1
ATOM 965 N N . PHE A 1 121 ? 31.383 9.434 50.681 1.00 28.60 126 PHE A N 1
ATOM 966 C CA . PHE A 1 121 ? 29.959 9.484 50.387 1.00 26.66 126 PHE A CA 1
ATOM 967 C C . PHE A 1 121 ? 29.668 9.481 48.881 1.00 25.84 126 PHE A C 1
ATOM 968 O O . PHE A 1 121 ? 28.798 8.749 48.399 1.00 25.07 126 PHE A O 1
ATOM 976 N N . ILE A 1 122 ? 30.392 10.318 48.147 1.00 25.96 127 ILE A N 1
ATOM 977 C CA . ILE A 1 122 ? 30.209 10.399 46.684 1.00 25.68 127 ILE A CA 1
ATOM 978 C C . ILE A 1 122 ? 30.447 9.044 46.013 1.00 26.33 127 ILE A C 1
ATOM 979 O O . ILE A 1 122 ? 29.667 8.621 45.151 1.00 26.24 127 ILE A O 1
ATOM 984 N N . ALA A 1 123 ? 31.507 8.360 46.433 1.00 26.67 128 ALA A N 1
ATOM 985 C CA . ALA A 1 123 ? 31.830 7.037 45.886 1.00 26.81 128 ALA A CA 1
ATOM 986 C C . ALA A 1 123 ? 30.690 6.053 46.151 1.00 26.01 128 ALA A C 1
ATOM 987 O O . ALA A 1 123 ? 30.285 5.307 45.269 1.00 26.80 128 ALA A O 1
ATOM 989 N N . GLU A 1 124 ? 30.166 6.082 47.377 1.00 25.67 129 GLU A N 1
ATOM 990 C CA . GLU A 1 124 ? 29.062 5.233 47.760 1.00 25.69 129 GLU A CA 1
ATOM 991 C C . GLU A 1 124 ? 27.761 5.592 47.024 1.00 24.82 129 GLU A C 1
ATOM 992 O O . GLU A 1 124 ? 27.038 4.708 46.524 1.00 24.93 129 GLU A O 1
ATOM 998 N N . ALA A 1 125 ? 27.464 6.887 46.933 1.00 23.87 130 ALA A N 1
ATOM 999 C CA . ALA A 1 125 ? 26.279 7.310 46.210 1.00 23.66 130 ALA A CA 1
ATOM 1000 C C . ALA A 1 125 ? 26.350 6.824 44.770 1.00 23.80 130 ALA A C 1
ATOM 1001 O O . ALA A 1 125 ? 25.389 6.249 44.245 1.00 23.39 130 ALA A O 1
ATOM 1003 N N . THR A 1 126 ? 27.529 6.995 44.170 1.00 24.18 131 THR A N 1
ATOM 1004 C CA . THR A 1 126 ? 27.801 6.569 42.798 1.00 25.46 131 THR A CA 1
ATOM 1005 C C . THR A 1 126 ? 27.516 5.074 42.566 1.00 25.65 131 THR A C 1
ATOM 1006 O O . THR A 1 126 ? 26.850 4.723 41.605 1.00 26.06 131 THR A O 1
ATOM 1010 N N . GLN A 1 127 ? 27.985 4.222 43.474 1.00 26.36 132 GLN A N 1
ATOM 1011 C CA . GLN A 1 127 ? 27.726 2.773 43.398 1.00 27.60 132 GLN A CA 1
ATOM 1012 C C . GLN A 1 127 ? 26.251 2.427 43.509 1.00 27.44 132 GLN A C 1
ATOM 1013 O O . GLN A 1 127 ? 25.797 1.412 43.001 1.00 2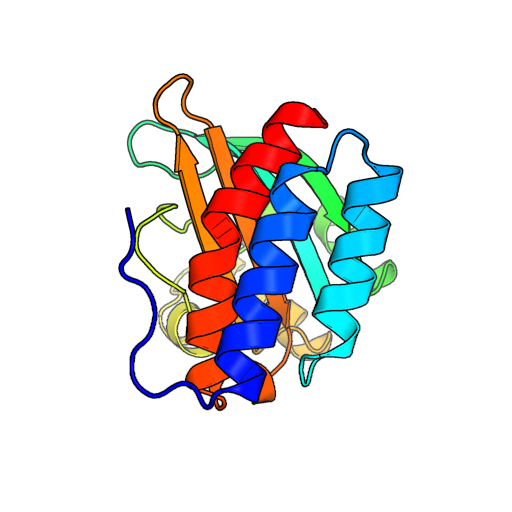7.57 132 GLN A O 1
ATOM 1019 N N . ASN A 1 128 ? 25.486 3.306 44.165 1.00 26.13 133 ASN A N 1
ATOM 1020 C CA . ASN A 1 128 ? 24.066 3.081 44.343 1.00 26.58 133 ASN A CA 1
ATOM 1021 C C . ASN A 1 128 ? 23.167 3.786 43.317 1.00 26.50 133 ASN A C 1
ATOM 1022 O O . ASN A 1 128 ? 21.948 3.880 43.511 1.00 27.03 133 ASN A O 1
ATOM 1027 N N . GLY A 1 129 ? 23.771 4.251 42.225 1.00 26.08 134 GLY A N 1
ATOM 1028 C CA . GLY A 1 129 ? 23.043 4.856 41.124 1.00 26.76 134 GLY A CA 1
ATOM 1029 C C . GLY A 1 129 ? 22.616 6.283 41.415 1.00 26.33 134 GLY A C 1
ATOM 1030 O O . GLY A 1 129 ? 21.713 6.794 40.755 1.00 27.08 134 GLY A O 1
ATOM 1031 N N . MET A 1 130 ? 23.299 6.912 42.374 1.00 26.43 135 MET A N 1
ATOM 1032 C CA . MET A 1 130 ? 22.992 8.267 42.841 1.00 25.01 135 MET A CA 1
ATOM 1033 C C . MET A 1 130 ? 24.136 9.252 42.561 1.00 25.30 135 MET A C 1
ATOM 1034 O O . MET A 1 130 ? 24.278 10.265 43.243 1.00 25.30 135 MET A O 1
ATOM 1039 N N . GLY A 1 131 ? 24.965 8.958 41.566 1.00 25.63 136 GLY A N 1
ATOM 1040 C CA . GLY A 1 131 ? 26.100 9.821 41.250 1.00 25.92 136 GLY A CA 1
ATOM 1041 C C . GLY A 1 131 ? 25.706 11.034 40.428 1.00 26.21 136 GLY A C 1
ATOM 1042 O O . GLY A 1 131 ? 26.467 12.006 40.333 1.00 27.33 136 GLY A O 1
ATOM 1043 N N . SER A 1 132 ? 24.531 10.962 39.805 1.00 24.27 137 SER A N 1
ATOM 1044 C CA . SER A 1 132 ? 24.046 12.033 38.943 1.00 24.23 137 SER A CA 1
ATOM 1045 C C . SER A 1 132 ? 22.636 12.408 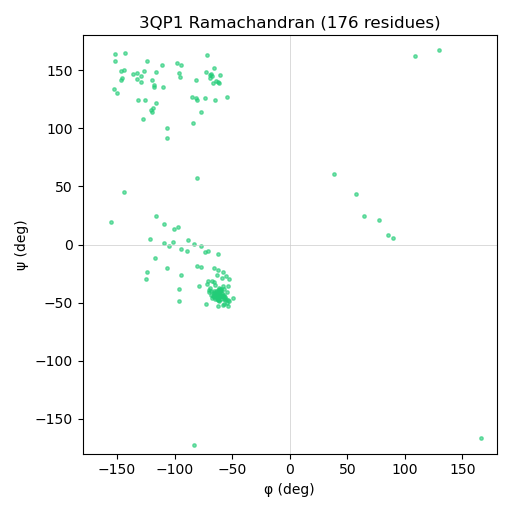39.340 1.00 23.64 137 SER A C 1
ATOM 1046 O O . SER A 1 132 ? 21.835 11.540 39.691 1.00 24.05 137 SER A O 1
ATOM 1049 N N . GLY A 1 133 ? 22.323 13.695 39.224 1.00 22.85 138 GLY A N 1
ATOM 1050 C CA . GLY A 1 133 ? 20.972 14.160 39.494 1.00 21.49 138 GLY A CA 1
ATOM 1051 C C . GLY A 1 133 ? 20.936 15.651 39.638 1.00 21.06 138 GLY A C 1
ATOM 1052 O O . GLY A 1 133 ? 21.904 16.349 39.309 1.00 20.91 138 GLY A O 1
ATOM 1053 N N . ILE A 1 134 ? 19.804 16.137 40.153 1.00 19.72 139 ILE A N 1
ATOM 1054 C CA . ILE A 1 134 ? 19.581 17.565 40.279 1.00 19.92 139 ILE A CA 1
ATOM 1055 C C . ILE A 1 134 ? 18.757 17.825 41.532 1.00 17.29 139 ILE A C 1
ATOM 1056 O O . ILE A 1 134 ? 17.863 17.044 41.848 1.00 18.02 139 ILE A O 1
ATOM 1061 N N . THR A 1 135 ? 19.047 18.918 42.218 1.00 17.08 140 THR A N 1
ATOM 1062 C CA . THR A 1 135 ? 18.242 19.328 43.372 1.00 16.08 140 THR A CA 1
ATOM 1063 C C . THR A 1 135 ? 17.764 20.758 43.189 1.00 16.86 140 THR A C 1
ATOM 1064 O O . THR A 1 135 ? 18.564 21.663 43.016 1.00 17.88 140 THR A O 1
ATOM 1068 N N . PHE A 1 136 ? 16.446 20.925 43.262 1.00 15.76 141 PHE A N 1
ATOM 1069 C CA . PHE A 1 136 ? 15.774 22.226 43.230 1.00 14.92 141 PHE A CA 1
ATOM 1070 C C . PHE A 1 136 ? 15.479 22.606 44.663 1.00 15.25 141 PHE A C 1
ATOM 1071 O O . PHE A 1 136 ? 15.382 21.730 45.535 1.00 16.15 141 PHE A O 1
ATOM 1079 N N . SER A 1 137 ? 15.329 23.899 44.909 1.00 15.63 142 SER A N 1
ATOM 1080 C CA . SER A 1 137 ? 15.094 24.348 46.279 1.00 15.42 142 SER A CA 1
ATOM 1081 C C . SER A 1 137 ? 14.303 25.646 46.358 1.00 15.59 142 SER A C 1
ATOM 1082 O O . SER A 1 137 ? 14.253 26.417 45.399 1.00 16.34 142 SER A O 1
ATOM 1085 N N . ALA A 1 138 ? 13.681 25.842 47.505 1.00 15.46 143 ALA A N 1
ATOM 1086 C CA . ALA A 1 138 ? 12.971 27.090 47.808 1.00 15.89 143 ALA A CA 1
ATOM 1087 C C . ALA A 1 138 ? 13.110 27.354 49.286 1.00 17.45 143 ALA A C 1
ATOM 1088 O O . ALA A 1 138 ? 13.206 26.425 50.075 1.00 17.46 143 ALA A O 1
ATOM 1090 N N . ALA A 1 139 ? 13.115 28.628 49.672 1.00 19.64 144 ALA A N 1
ATOM 1091 C CA . ALA A 1 139 ? 13.203 28.970 51.101 1.00 21.97 144 ALA A CA 1
ATOM 1092 C C . ALA A 1 139 ? 12.220 30.085 51.447 1.00 23.96 144 ALA A C 1
ATOM 1093 O O . ALA A 1 139 ? 11.961 30.942 50.600 1.00 25.27 144 ALA A O 1
ATOM 1095 N N . SER A 1 140 ? 11.697 30.034 52.672 1.00 26.28 145 SER A N 1
ATOM 1096 C CA . SER A 1 140 ? 10.804 31.049 53.261 1.00 30.32 145 SER A CA 1
ATOM 1097 C C . SER A 1 140 ? 11.493 31.602 54.493 1.00 33.67 145 SER A C 1
ATOM 1098 O O . SER A 1 140 ? 11.680 30.879 55.473 1.00 34.68 145 SER A O 1
ATOM 1101 N N . GLU A 1 141 ? 11.863 32.876 54.486 1.00 37.76 146 GLU A N 1
ATOM 1102 C CA . GLU A 1 141 ? 12.448 33.423 55.721 1.00 40.74 146 GLU A CA 1
ATOM 1103 C C . GLU A 1 141 ? 11.387 33.880 56.741 1.00 41.72 146 GLU A C 1
ATOM 1104 O O . GLU A 1 141 ? 11.725 34.354 57.820 1.00 42.91 146 GLU A O 1
ATOM 1110 N N . ARG A 1 142 ? 10.110 33.717 56.396 1.00 42.13 147 ARG A N 1
ATOM 1111 C CA . ARG A 1 142 ? 9.013 33.923 57.344 1.00 42.84 147 ARG A CA 1
ATOM 1112 C C . ARG A 1 142 ? 9.331 33.156 58.622 1.00 42.48 147 ARG A C 1
ATOM 1113 O O . ARG A 1 142 ? 9.203 33.682 59.729 1.00 43.06 147 ARG A O 1
ATOM 1121 N N . ASN A 1 143 ? 9.768 31.908 58.457 1.00 40.79 148 ASN A N 1
ATOM 1122 C CA . ASN A 1 143 ? 10.265 31.142 59.591 1.00 40.01 148 ASN A CA 1
ATOM 1123 C C . ASN A 1 143 ? 11.430 30.229 59.245 1.00 37.55 148 ASN A C 1
ATOM 1124 O O . ASN A 1 143 ? 11.465 29.085 59.692 1.00 38.30 148 ASN A O 1
ATOM 1129 N N . ASN A 1 144 ? 12.395 30.755 58.489 1.00 34.29 149 ASN A N 1
ATOM 1130 C CA . ASN A 1 144 ? 13.617 30.024 58.133 1.00 31.61 149 ASN A CA 1
ATOM 1131 C C . ASN A 1 144 ? 13.300 28.570 57.853 1.00 28.15 149 ASN A C 1
ATOM 1132 O O . ASN A 1 144 ? 13.771 27.652 58.527 1.00 25.77 149 ASN A O 1
ATOM 1137 N N . ILE A 1 145 ? 12.459 28.366 56.851 1.00 25.47 150 ILE A N 1
ATOM 1138 C CA . ILE A 1 145 ? 12.120 27.022 56.453 1.00 23.65 150 ILE A CA 1
ATOM 1139 C C . ILE A 1 145 ? 12.319 26.893 54.952 1.00 20.61 150 ILE A C 1
ATOM 1140 O O . ILE A 1 145 ? 12.057 27.829 54.210 1.00 19.50 150 ILE A O 1
ATOM 1145 N N . GLY A 1 146 ? 12.860 25.759 54.521 1.00 18.32 151 GLY A N 1
ATOM 1146 C CA . GLY A 1 146 ? 13.036 25.557 53.087 1.00 18.33 151 GLY A CA 1
ATOM 1147 C C . GLY A 1 146 ? 12.785 24.121 52.663 1.00 16.71 151 GLY A C 1
ATOM 1148 O O . GLY A 1 146 ? 12.749 23.215 53.491 1.00 16.62 151 GLY A O 1
ATOM 1149 N N . SER A 1 147 ? 12.621 23.926 51.356 1.00 16.01 152 SER A N 1
ATOM 1150 C CA . SER A 1 147 ? 12.428 22.587 50.807 1.00 15.66 152 SER A CA 1
ATOM 1151 C C . SER A 1 147 ? 13.428 22.309 49.712 1.00 15.50 152 SER A C 1
ATOM 1152 O O . SER A 1 147 ? 13.834 23.226 48.976 1.00 15.91 152 SER A O 1
ATOM 1155 N N . ILE A 1 148 ? 13.779 21.037 49.588 1.00 15.95 153 ILE A N 1
ATOM 1156 C CA . ILE A 1 148 ? 14.555 20.566 48.454 1.00 16.69 153 ILE A CA 1
ATOM 1157 C C . ILE A 1 148 ? 13.745 19.508 47.706 1.00 16.50 153 ILE A C 1
ATOM 1158 O O . ILE A 1 148 ? 13.040 18.689 48.322 1.00 16.34 153 ILE A O 1
ATOM 1163 N N . LEU A 1 149 ? 13.829 19.540 46.378 1.00 16.25 154 LEU A N 1
ATOM 1164 C CA . LEU A 1 149 ? 13.269 18.466 45.540 1.00 15.73 154 LEU A CA 1
ATOM 1165 C C . LEU A 1 149 ? 14.434 17.884 44.789 1.00 15.97 154 LEU A C 1
ATOM 1166 O O . LEU A 1 149 ? 15.063 18.591 44.017 1.00 16.00 154 LEU A O 1
ATOM 1171 N N . SER A 1 150 ? 14.707 16.605 45.037 1.00 15.70 155 SER A N 1
ATOM 1172 C CA . SER A 1 150 ? 15.833 15.917 44.409 1.00 16.60 155 SER A CA 1
ATOM 1173 C C . SER A 1 150 ? 15.341 14.896 43.423 1.00 17.68 155 SER A C 1
ATOM 1174 O O . SER A 1 150 ? 14.421 14.137 43.721 1.00 18.30 155 SER A O 1
ATOM 1177 N N . ILE A 1 151 ? 15.973 14.862 42.261 1.00 18.91 156 ILE A N 1
ATOM 1178 C CA . ILE A 1 151 ? 15.674 13.850 41.260 1.00 21.00 156 ILE A CA 1
ATOM 1179 C C . ILE A 1 151 ? 16.993 13.253 40.778 1.00 21.51 156 ILE A C 1
ATOM 1180 O O . ILE A 1 151 ? 17.879 13.977 40.316 1.00 21.01 156 ILE A O 1
ATOM 1185 N N . ALA A 1 152 ? 17.109 11.933 40.874 1.00 23.27 157 ALA A N 1
ATOM 1186 C CA . ALA A 1 152 ? 18.356 11.260 40.520 1.00 24.11 157 ALA A CA 1
ATOM 1187 C C . ALA A 1 152 ? 18.312 10.762 39.092 1.00 25.97 157 ALA A C 1
ATOM 1188 O O . ALA A 1 152 ? 17.270 10.341 38.618 1.00 27.30 157 ALA A O 1
ATOM 1190 N N . GLY A 1 153 ? 19.461 10.819 38.427 1.00 26.49 158 GLY A N 1
ATOM 1191 C CA . GLY A 1 153 ? 19.615 10.404 37.036 1.00 29.25 158 GLY A CA 1
ATOM 1192 C C . GLY A 1 153 ? 20.314 11.469 36.209 1.00 30.53 158 GLY A C 1
ATOM 1193 O O . GLY A 1 153 ? 20.481 12.604 36.664 1.00 31.16 158 GLY A O 1
ATOM 1194 N N . ARG A 1 154 ? 20.735 11.097 34.995 1.00 33.89 159 ARG A N 1
ATOM 1195 C CA . ARG A 1 154 ? 21.396 12.040 34.076 1.00 35.59 159 ARG A CA 1
ATOM 1196 C C . ARG A 1 154 ? 20.471 12.706 33.087 1.00 36.42 159 ARG A C 1
ATOM 1197 O O . ARG A 1 154 ? 20.759 13.804 32.600 1.00 37.44 159 ARG A O 1
ATOM 1205 N N . GLU A 1 155 ? 19.371 12.035 32.773 1.00 37.17 160 GLU A N 1
ATOM 1206 C CA . GLU A 1 155 ? 18.471 12.502 31.736 1.00 37.92 160 GLU A CA 1
ATOM 1207 C C . GLU A 1 155 ? 17.676 13.777 32.103 1.00 36.84 160 GLU A C 1
ATOM 1208 O O . GLU A 1 155 ? 17.494 14.641 31.244 1.00 37.33 160 GLU A O 1
ATOM 1214 N N . PRO A 1 156 ? 17.214 13.910 33.370 1.00 35.85 161 PRO A N 1
ATOM 1215 C CA . PRO A 1 156 ? 16.465 15.134 33.690 1.00 35.19 161 PRO A CA 1
ATOM 1216 C C . PRO A 1 156 ? 17.255 16.413 33.405 1.00 35.29 161 PRO A C 1
ATOM 1217 O O . PRO A 1 156 ? 16.718 17.351 32.791 1.00 35.19 161 PRO A O 1
ATOM 1221 N N . GLY A 1 157 ? 18.523 16.428 33.821 1.00 35.22 162 GLY A N 1
ATOM 1222 C CA . GLY A 1 157 ? 19.377 17.606 33.684 1.00 35.42 162 GLY A CA 1
ATOM 1223 C C . GLY A 1 157 ? 19.622 18.023 32.248 1.00 36.54 162 GLY A C 1
ATOM 1224 O O . GLY A 1 157 ? 19.965 19.177 31.988 1.00 37.33 162 GLY A O 1
ATOM 1225 N N . ARG A 1 158 ? 19.443 17.076 31.322 1.00 36.60 163 ARG A N 1
ATOM 1226 C CA . ARG A 1 158 ? 19.675 17.278 29.887 1.00 37.16 163 ARG A CA 1
ATOM 1227 C C . ARG A 1 158 ? 18.431 17.777 29.160 1.00 36.50 163 ARG A C 1
ATOM 1228 O O . ARG A 1 158 ? 18.477 18.094 27.967 1.00 37.47 163 ARG A O 1
ATOM 1236 N N . ASN A 1 159 ? 17.319 17.838 29.883 1.00 34.93 164 ASN A N 1
ATOM 1237 C CA . ASN A 1 159 ? 16.060 18.314 29.337 1.00 34.45 164 ASN A CA 1
ATOM 1238 C C . ASN A 1 159 ? 15.803 19.698 29.915 1.00 33.87 164 ASN A C 1
ATOM 1239 O O . ASN A 1 159 ? 15.233 19.828 31.003 1.00 32.69 164 ASN A O 1
ATOM 1244 N N . ALA A 1 160 ? 16.254 20.724 29.198 1.00 33.67 165 ALA A N 1
ATOM 1245 C CA . ALA A 1 160 ? 16.242 22.092 29.689 1.00 32.73 165 ALA A CA 1
ATOM 1246 C C . ALA A 1 160 ? 14.831 22.529 30.079 1.00 31.70 165 ALA A C 1
ATOM 1247 O O . ALA A 1 160 ? 14.645 23.215 31.096 1.00 30.40 165 ALA A O 1
ATOM 1249 N N . ALA A 1 161 ? 13.836 22.106 29.296 1.00 31.82 166 ALA A N 1
ATOM 1250 C CA . ALA A 1 161 ? 12.438 22.481 29.572 1.00 31.30 166 ALA A CA 1
ATOM 1251 C C . ALA A 1 161 ? 11.952 21.869 30.882 1.00 30.25 166 ALA A C 1
ATOM 1252 O O . ALA A 1 161 ? 11.319 22.553 31.707 1.00 28.81 166 ALA A O 1
ATOM 1254 N N . LEU A 1 162 ? 12.258 20.595 31.087 1.00 29.86 167 LEU A N 1
ATOM 1255 C CA . LEU A 1 162 ? 11.831 19.896 32.294 1.00 28.40 167 LEU A CA 1
ATOM 1256 C C . LEU A 1 162 ? 12.481 20.524 33.510 1.00 26.89 167 LEU A C 1
ATOM 1257 O O . LEU A 1 162 ? 11.817 20.752 34.532 1.00 24.41 167 LEU A O 1
ATOM 1262 N N . VAL A 1 163 ? 13.781 20.792 33.416 1.00 25.54 168 VAL A N 1
ATOM 1263 C CA . VAL A 1 163 ? 14.493 21.445 34.512 1.00 24.63 168 VAL A CA 1
ATOM 1264 C C . VAL A 1 163 ? 13.775 22.743 34.884 1.00 23.65 168 VAL A C 1
ATOM 1265 O O . VAL A 1 163 ? 13.520 22.998 36.066 1.00 22.61 168 VAL A O 1
ATOM 1269 N N . ALA A 1 164 ? 13.436 23.542 33.875 1.00 23.63 169 ALA A N 1
ATOM 1270 C CA . ALA A 1 164 ? 12.834 24.854 34.089 1.00 22.91 169 ALA A CA 1
ATOM 1271 C C . ALA A 1 164 ? 11.460 24.709 34.717 1.00 21.91 169 ALA A C 1
ATOM 1272 O O . ALA A 1 164 ? 11.120 25.452 35.643 1.00 21.91 169 ALA A O 1
ATOM 1274 N N . MET A 1 165 ? 10.698 23.733 34.227 1.00 22.29 170 MET A N 1
ATOM 1275 C CA . MET A 1 165 ? 9.365 23.414 34.763 1.00 20.94 170 MET A CA 1
ATOM 1276 C C . MET A 1 165 ? 9.403 22.966 36.227 1.00 19.51 170 MET A C 1
ATOM 1277 O O . MET A 1 165 ? 8.685 23.518 37.076 1.00 18.83 170 MET A O 1
ATOM 1282 N N . LEU A 1 166 ? 10.235 21.972 36.527 1.00 19.38 171 LEU A N 1
ATOM 1283 C CA . LEU A 1 166 ? 10.409 21.535 37.909 1.00 17.91 171 LEU A CA 1
ATOM 1284 C C . LEU A 1 166 ? 10.933 22.639 38.820 1.00 17.95 171 LEU A C 1
ATOM 1285 O O . LEU A 1 166 ? 10.473 22.767 39.958 1.00 17.49 171 LEU A O 1
ATOM 1290 N N . ASN A 1 167 ? 11.852 23.458 38.325 1.00 17.48 172 ASN A N 1
ATOM 1291 C CA . ASN A 1 167 ? 12.353 24.575 39.111 1.00 17.18 172 ASN A CA 1
ATOM 1292 C C . ASN A 1 167 ? 11.221 25.523 39.502 1.00 16.99 172 ASN A C 1
ATOM 1293 O O . ASN A 1 167 ? 11.132 25.961 40.653 1.00 17.48 172 ASN A O 1
ATOM 1298 N N . CYS A 1 168 ? 10.358 25.828 38.536 1.00 17.53 173 CYS A N 1
ATOM 1299 C CA . CYS A 1 168 ? 9.247 26.724 38.807 1.00 17.23 173 CYS A CA 1
ATOM 1300 C C . CYS A 1 168 ? 8.185 26.097 39.704 1.00 16.35 173 CYS A C 1
ATOM 1301 O O . CYS A 1 168 ? 7.525 26.789 40.478 1.00 15.34 173 CYS A O 1
ATOM 1304 N N . LEU A 1 169 ? 8.028 24.789 39.601 1.00 15.34 174 LEU A N 1
ATOM 1305 C CA . LEU A 1 169 ? 7.103 24.078 40.487 1.00 15.52 174 LEU A CA 1
ATOM 1306 C C . LEU A 1 169 ? 7.568 24.073 41.943 1.00 15.20 174 LEU A C 1
ATOM 1307 O O . LEU A 1 169 ? 6.739 24.080 42.871 1.00 14.58 174 LEU A O 1
ATOM 1312 N N . THR A 1 170 ? 8.876 24.085 42.159 1.00 14.34 175 THR A N 1
ATOM 1313 C CA . THR A 1 170 ? 9.446 23.878 43.485 1.00 14.10 175 THR A CA 1
ATOM 1314 C C . THR A 1 170 ? 8.883 24.808 44.590 1.00 13.73 175 THR A C 1
ATOM 1315 O O . THR A 1 170 ? 8.526 24.336 45.670 1.00 13.88 175 THR A O 1
ATOM 1319 N N . PRO A 1 171 ? 8.809 26.140 44.352 1.00 13.92 176 PRO A N 1
ATOM 1320 C CA . PRO A 1 171 ? 8.259 27.010 45.408 1.00 14.08 176 PRO A CA 1
ATOM 1321 C C . PRO A 1 171 ? 6.837 26.642 45.798 1.00 13.93 176 PRO A C 1
ATOM 1322 O O . PRO A 1 171 ? 6.444 26.879 46.941 1.00 14.75 176 PRO A O 1
ATOM 1326 N N . HIS A 1 172 ? 6.071 26.085 44.857 1.00 13.32 177 HIS A N 1
ATOM 1327 C CA . HIS A 1 172 ? 4.699 25.683 45.143 1.00 12.84 177 HIS A CA 1
ATOM 1328 C C . HIS A 1 172 ? 4.655 24.382 45.880 1.00 14.92 177 HIS A C 1
ATOM 1329 O O . HIS A 1 172 ? 3.789 24.214 46.752 1.00 15.33 177 HIS A O 1
ATOM 1336 N N . LEU A 1 173 ? 5.579 23.475 45.561 1.00 14.80 178 LEU A N 1
ATOM 1337 C CA . LEU A 1 173 ? 5.724 22.251 46.388 1.00 15.09 178 LEU A CA 1
ATOM 1338 C C . LEU A 1 173 ? 6.116 22.611 47.829 1.00 16.17 178 LEU A C 1
ATOM 1339 O O . LEU A 1 173 ? 5.650 22.017 48.793 1.00 16.17 178 LEU A O 1
ATOM 1344 N N . HIS A 1 174 ? 6.983 23.605 47.969 1.00 15.60 179 HIS A N 1
ATOM 1345 C CA . HIS A 1 174 ? 7.404 24.125 49.265 1.00 16.15 179 HIS A CA 1
ATOM 1346 C C . HIS A 1 174 ? 6.205 24.601 50.064 1.00 15.92 179 HIS A C 1
ATOM 1347 O O . HIS A 1 174 ? 6.017 24.207 51.207 1.00 15.68 179 HIS A O 1
ATOM 1354 N N . GLN A 1 175 ? 5.382 25.441 49.454 1.00 15.87 180 GLN A N 1
ATOM 1355 C CA . GLN A 1 175 ? 4.195 25.915 50.189 1.00 16.12 180 GLN A CA 1
ATOM 1356 C C . GLN A 1 175 ? 3.302 24.738 50.573 1.00 16.04 180 GLN A C 1
ATOM 1357 O O . GLN A 1 175 ? 2.720 24.724 51.679 1.00 16.80 180 GLN A O 1
ATOM 1363 N N . ALA A 1 176 ? 3.156 23.771 49.662 1.00 16.12 181 ALA A N 1
ATOM 1364 C CA . ALA A 1 176 ? 2.330 22.581 49.964 1.00 17.39 181 ALA A CA 1
ATOM 1365 C C . ALA A 1 176 ? 2.926 21.795 51.134 1.00 18.64 181 ALA A C 1
ATOM 1366 O O . ALA A 1 176 ? 2.182 21.406 52.042 1.00 20.20 181 ALA A O 1
ATOM 1368 N N . ALA A 1 177 ? 4.240 21.590 51.112 1.00 18.96 182 ALA A N 1
ATOM 1369 C CA . ALA A 1 177 ? 4.935 20.874 52.180 1.00 20.18 182 ALA A CA 1
ATOM 1370 C C . ALA A 1 177 ? 4.727 21.556 53.518 1.00 20.63 182 ALA A C 1
ATOM 1371 O O . ALA A 1 177 ? 4.522 20.864 54.531 1.00 22.50 182 ALA A O 1
ATOM 1373 N N . ILE A 1 178 ? 4.789 22.890 53.546 1.00 19.45 183 ILE A N 1
ATOM 1374 C CA . ILE A 1 178 ? 4.544 23.631 54.781 1.00 20.73 183 ILE A CA 1
ATOM 1375 C C . ILE A 1 178 ? 3.120 23.343 55.252 1.00 21.87 183 ILE A C 1
ATO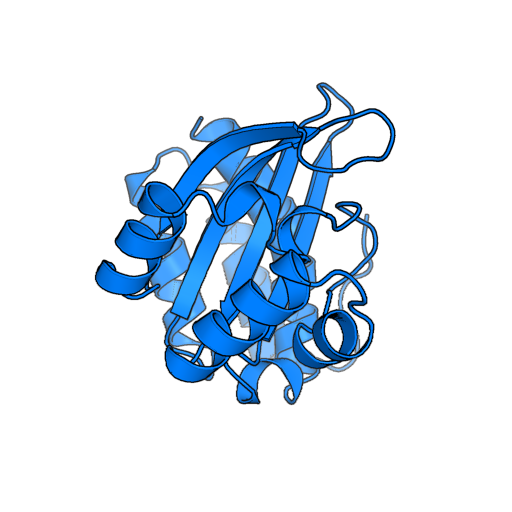M 1376 O O . ILE A 1 178 ? 2.907 23.037 56.429 1.00 24.41 183 ILE A O 1
ATOM 1381 N N . ARG A 1 179 ? 2.141 23.396 54.346 1.00 22.14 184 ARG A N 1
ATOM 1382 C CA . ARG A 1 179 ? 0.759 23.122 54.741 1.00 23.64 184 ARG A CA 1
ATOM 1383 C C . ARG A 1 179 ? 0.608 21.725 55.331 1.00 25.55 184 ARG A C 1
ATOM 1384 O O . ARG A 1 179 ? -0.100 21.554 56.336 1.00 27.64 184 ARG A O 1
ATOM 1392 N N . VAL A 1 180 ? 1.248 20.742 54.700 1.00 27.29 185 VAL A N 1
ATOM 1393 C CA . VAL A 1 180 ? 1.191 19.333 55.117 1.00 29.61 185 VAL A CA 1
ATOM 1394 C C . VAL A 1 180 ? 1.801 19.149 56.513 1.00 31.41 185 VAL A C 1
ATOM 1395 O O . VAL A 1 180 ? 1.210 18.499 57.377 1.00 32.95 185 VAL A O 1
ATOM 1399 N N . ALA A 1 181 ? 2.976 19.732 56.721 1.00 32.10 186 ALA A N 1
ATOM 1400 C CA . ALA A 1 181 ? 3.670 19.665 58.010 1.00 33.35 186 ALA A CA 1
ATOM 1401 C C . ALA A 1 181 ? 2.890 20.415 59.087 1.00 35.03 186 ALA A C 1
ATOM 1402 O O . ALA A 1 181 ? 2.882 20.012 60.261 1.00 37.47 186 ALA A O 1
#